Protein AF-A0AA41QEL9-F1 (afdb_monomer_lite)

Secondary structure (DSSP, 8-state):
-EEEEEEEEEEPTT-B-EEEEEE-SSHHHHHHHHHHHHHTT--EEEEES-GGGS--S-HHHHHHHHHH-EEEEEEEEETTTTEEEEEE---GGG-SS--EEEEEEHHHHHHHBS-TTT-EEEEEEPPEEEEEEEE-SSSEEEEEEEEE----TTEEE-EEEEEEEEEEEEPPTTEE---EEEE---B-TT-EEEEEEEEEE-S--EEEEEEEEEEEEEEESSSEEEEEEEEEEEEEEEESTTS--------

InterPro domains:
  IPR039564 Peptidase C39-like [PF13529] (30-96)

Radius of gyration: 23.57 Å; chains: 1; bounding box: 50×49×82 Å

Structure (mmCIF, N/CA/C/O backbone):
data_AF-A0AA41QEL9-F1
#
_entry.id   AF-A0AA41QEL9-F1
#
loop_
_atom_site.group_PDB
_atom_site.id
_atom_site.type_symbol
_atom_site.label_atom_id
_atom_site.label_alt_id
_atom_site.label_comp_id
_atom_site.label_asym_id
_atom_site.label_entity_id
_atom_site.label_seq_id
_atom_site.pdbx_PDB_ins_code
_atom_site.Cartn_x
_atom_site.Cartn_y
_atom_site.Cartn_z
_atom_site.occupancy
_atom_site.B_iso_or_equiv
_atom_site.auth_seq_id
_atom_site.auth_comp_id
_atom_site.auth_asym_id
_atom_site.auth_atom_id
_atom_site.pdbx_PDB_model_num
ATOM 1 N N . MET A 1 1 ? -15.884 -7.948 27.316 1.00 75.69 1 MET A N 1
ATOM 2 C CA . MET A 1 1 ? -14.427 -7.815 27.037 1.00 75.69 1 MET A CA 1
ATOM 3 C C . MET A 1 1 ? -14.129 -8.535 25.735 1.00 75.69 1 MET A C 1
ATOM 5 O O . MET A 1 1 ? -14.454 -9.716 25.620 1.00 75.69 1 MET A O 1
ATOM 9 N N . LEU A 1 2 ? -13.573 -7.811 24.760 1.00 81.94 2 LEU A N 1
ATOM 10 C CA . LEU A 1 2 ? -13.285 -8.331 23.423 1.00 81.94 2 LEU A CA 1
ATOM 11 C C . LEU A 1 2 ? -11.883 -8.936 23.357 1.00 81.94 2 LEU A C 1
ATOM 13 O O . LEU A 1 2 ? -10.908 -8.284 23.718 1.00 81.94 2 LEU A O 1
ATOM 17 N N . ASN A 1 3 ? -11.786 -10.157 22.839 1.00 83.94 3 ASN A N 1
ATOM 18 C CA . ASN A 1 3 ? -10.515 -10.779 22.491 1.00 83.94 3 ASN A CA 1
ATOM 19 C C . ASN A 1 3 ? -10.224 -10.571 21.004 1.00 83.94 3 ASN A C 1
ATOM 21 O O . ASN A 1 3 ? -11.048 -10.937 20.161 1.00 83.94 3 ASN A O 1
ATOM 25 N N . VAL A 1 4 ? -9.039 -10.040 20.697 1.00 83.69 4 VAL A N 1
ATOM 26 C CA . VAL A 1 4 ? -8.495 -9.957 19.335 1.00 83.69 4 VAL A CA 1
ATOM 27 C C . VAL A 1 4 ? -7.827 -11.283 18.984 1.00 83.69 4 VAL A C 1
ATOM 29 O O . VAL A 1 4 ? -7.040 -11.809 19.771 1.00 83.69 4 VAL A O 1
ATOM 32 N N . ARG A 1 5 ? -8.157 -11.836 17.815 1.00 80.94 5 ARG A N 1
ATOM 33 C CA . ARG A 1 5 ? -7.586 -13.100 17.323 1.00 80.94 5 ARG A CA 1
ATOM 34 C C . ARG A 1 5 ? -6.538 -12.890 16.246 1.00 80.94 5 ARG A C 1
ATOM 36 O O . ARG A 1 5 ? -5.507 -13.547 16.279 1.00 80.94 5 ARG A O 1
ATOM 43 N N . ASP A 1 6 ? -6.842 -12.010 15.304 1.00 85.62 6 ASP A N 1
ATOM 44 C CA . ASP A 1 6 ? -6.012 -11.755 14.139 1.00 85.62 6 ASP A CA 1
ATOM 45 C C . ASP A 1 6 ? -6.245 -10.325 13.646 1.00 85.62 6 ASP A C 1
ATOM 47 O O . ASP A 1 6 ? -7.334 -9.765 13.835 1.00 85.62 6 ASP A O 1
ATOM 51 N N . ILE A 1 7 ? -5.214 -9.748 13.035 1.00 86.88 7 ILE A N 1
ATOM 52 C CA . ILE A 1 7 ? -5.241 -8.436 12.401 1.00 86.88 7 ILE A CA 1
ATOM 53 C C . ILE A 1 7 ? -4.570 -8.572 11.041 1.00 86.88 7 ILE A C 1
ATOM 55 O O . ILE A 1 7 ? -3.379 -8.857 10.949 1.00 86.88 7 ILE A O 1
ATOM 59 N N . SER A 1 8 ? -5.327 -8.285 9.987 1.00 88.25 8 SER A N 1
ATOM 60 C CA . SER A 1 8 ? -4.789 -8.153 8.633 1.00 88.25 8 SER A CA 1
ATOM 61 C C . SER A 1 8 ? -4.904 -6.711 8.161 1.00 88.25 8 SER A C 1
ATOM 63 O O . SER A 1 8 ? -5.854 -6.009 8.515 1.00 88.25 8 SER A O 1
ATOM 65 N N . THR A 1 9 ? -3.936 -6.262 7.365 1.00 85.31 9 THR A N 1
ATOM 66 C CA . THR A 1 9 ? -3.902 -4.918 6.780 1.00 85.31 9 THR A CA 1
ATOM 67 C C . THR A 1 9 ? -3.630 -4.990 5.281 1.00 85.31 9 THR A C 1
ATOM 69 O O . THR A 1 9 ? -3.118 -5.987 4.773 1.00 85.31 9 THR A O 1
ATOM 72 N N . GLY A 1 10 ? -4.012 -3.951 4.543 1.00 84.75 10 GLY A N 1
ATOM 73 C CA . GLY A 1 10 ? -3.761 -3.870 3.108 1.00 84.75 10 GLY A CA 1
ATOM 74 C C . GLY A 1 10 ? -4.181 -2.537 2.506 1.00 84.75 10 GLY A C 1
ATOM 75 O O . GLY A 1 10 ? -4.701 -1.665 3.197 1.00 84.75 10 GLY A O 1
ATOM 76 N N . ALA A 1 11 ? -3.976 -2.382 1.200 1.00 84.25 11 ALA A N 1
ATOM 77 C CA . ALA A 1 11 ? -4.399 -1.185 0.481 1.00 84.25 11 ALA A CA 1
ATOM 78 C C . ALA A 1 11 ? -5.926 -1.017 0.478 1.00 84.25 11 ALA A C 1
ATOM 80 O O . ALA A 1 11 ? -6.675 -2.000 0.457 1.00 84.25 11 ALA A O 1
ATOM 81 N N . LEU A 1 12 ? -6.373 0.240 0.494 1.00 86.06 12 LEU A N 1
ATOM 82 C CA . LEU A 1 12 ? -7.779 0.581 0.318 1.00 86.06 12 LEU A CA 1
ATOM 83 C C . LEU A 1 12 ? -8.144 0.546 -1.172 1.00 86.06 12 LEU A C 1
ATOM 85 O O . LEU A 1 12 ? -7.467 1.158 -1.994 1.00 86.06 12 LEU A O 1
ATOM 89 N N . ASP A 1 13 ? -9.230 -0.145 -1.512 1.00 82.25 13 ASP A N 1
ATOM 90 C CA . ASP A 1 13 ? -9.676 -0.266 -2.901 1.00 82.25 13 ASP A CA 1
ATOM 91 C C . ASP A 1 13 ? -10.033 1.117 -3.477 1.00 82.25 13 ASP A C 1
ATOM 93 O O . ASP A 1 13 ? -10.767 1.892 -2.863 1.00 82.25 13 ASP A O 1
ATOM 97 N N . GLY A 1 14 ? -9.510 1.427 -4.666 1.00 76.50 14 GLY A N 1
ATOM 98 C CA . GLY A 1 14 ? -9.743 2.706 -5.344 1.00 76.50 14 GLY A CA 1
ATOM 99 C C . GLY A 1 14 ? -8.962 3.899 -4.779 1.00 76.50 14 GLY A C 1
ATOM 100 O O . GLY A 1 14 ? -9.033 4.975 -5.368 1.00 76.50 14 GLY A O 1
ATOM 101 N N . ALA A 1 15 ? -8.204 3.724 -3.692 1.00 78.56 15 ALA A N 1
ATOM 102 C CA . ALA A 1 15 ? -7.199 4.697 -3.286 1.00 78.56 15 ALA A CA 1
ATOM 103 C C . ALA A 1 15 ? -5.927 4.518 -4.127 1.00 78.56 15 ALA A C 1
ATOM 105 O O . ALA A 1 15 ? -5.549 3.401 -4.490 1.00 78.56 15 ALA A O 1
ATOM 106 N N . GLY A 1 16 ? -5.262 5.630 -4.415 1.00 73.62 16 GLY A N 1
ATOM 107 C CA . GLY A 1 16 ? -3.900 5.643 -4.912 1.00 73.62 16 GLY A CA 1
ATOM 108 C C . GLY A 1 16 ? -2.918 5.046 -3.903 1.00 73.62 16 GLY A C 1
ATOM 109 O O . GLY A 1 16 ? -3.200 4.870 -2.710 1.00 73.62 16 GLY A O 1
ATOM 110 N N . LEU A 1 17 ? -1.735 4.719 -4.410 1.00 76.81 17 LEU A N 1
ATOM 111 C CA . LEU A 1 17 ? -0.622 4.204 -3.625 1.00 76.81 17 LEU A CA 1
ATOM 112 C C . LEU A 1 17 ? 0.492 5.239 -3.642 1.00 76.81 17 LEU A C 1
ATOM 114 O O . LEU A 1 17 ? 0.811 5.808 -4.685 1.00 76.81 17 LEU A O 1
ATOM 118 N N . LEU A 1 18 ? 1.096 5.470 -2.482 1.00 76.56 18 LEU A N 1
ATOM 119 C CA . LEU A 1 18 ? 2.190 6.419 -2.385 1.00 76.56 18 LEU A CA 1
ATOM 120 C C . LEU A 1 18 ? 3.427 5.839 -3.069 1.00 76.56 18 LEU A C 1
ATOM 122 O O . LEU A 1 18 ? 3.823 4.719 -2.731 1.00 76.56 18 LEU A O 1
ATOM 126 N N . PRO A 1 19 ? 4.053 6.577 -4.000 1.00 74.44 19 PRO A N 1
ATOM 127 C CA . PRO A 1 19 ? 5.302 6.141 -4.588 1.00 74.44 19 PRO A CA 1
ATOM 128 C C . PRO A 1 19 ? 6.424 6.313 -3.560 1.00 74.44 19 PRO A C 1
ATOM 130 O O . PRO A 1 19 ? 6.695 7.421 -3.091 1.00 74.44 19 PRO A O 1
ATOM 133 N N . ILE A 1 20 ? 7.097 5.216 -3.223 1.00 78.00 20 ILE A N 1
ATOM 134 C CA . ILE A 1 20 ? 8.374 5.249 -2.511 1.00 78.00 20 ILE A CA 1
ATOM 135 C C . ILE A 1 20 ? 9.484 4.923 -3.509 1.00 78.00 20 ILE A C 1
ATOM 137 O O . ILE A 1 20 ? 9.421 3.903 -4.187 1.00 78.00 20 ILE A O 1
ATOM 141 N N . GLY A 1 21 ? 10.498 5.775 -3.616 1.00 77.88 21 GLY A N 1
ATOM 142 C CA . GLY A 1 21 ? 11.622 5.569 -4.523 1.00 77.88 21 GLY A CA 1
ATOM 143 C C . GLY A 1 21 ? 12.768 4.813 -3.858 1.00 77.88 21 GLY A C 1
ATOM 144 O O . GLY A 1 21 ? 13.236 5.219 -2.804 1.00 77.88 21 GLY A O 1
ATOM 145 N N . SER A 1 22 ? 13.277 3.759 -4.477 1.00 76.06 22 SER A N 1
ATOM 146 C CA . SER A 1 22 ? 14.569 3.153 -4.147 1.00 76.06 22 SER A CA 1
ATOM 147 C C . SER A 1 22 ? 15.551 3.511 -5.250 1.00 76.06 22 SER A C 1
ATOM 149 O O . SER A 1 22 ? 15.252 3.297 -6.423 1.00 76.06 22 SER A O 1
ATOM 151 N N . TYR A 1 23 ? 16.693 4.093 -4.885 1.00 78.12 23 TYR A N 1
ATOM 152 C CA . TYR A 1 23 ? 17.749 4.454 -5.823 1.00 78.12 23 TYR A CA 1
ATOM 153 C C . TYR A 1 23 ? 19.082 3.886 -5.360 1.00 78.12 23 TYR A C 1
ATOM 155 O O . TYR A 1 23 ? 19.544 4.209 -4.265 1.00 78.12 23 TYR A O 1
ATOM 163 N N . ASP A 1 24 ? 19.732 3.107 -6.225 1.00 76.50 24 ASP A N 1
ATOM 164 C CA . ASP A 1 24 ? 21.085 2.641 -5.965 1.00 76.50 24 ASP A CA 1
ATOM 165 C C . ASP A 1 24 ? 21.957 2.566 -7.225 1.00 76.50 24 ASP A C 1
ATOM 167 O O . ASP A 1 24 ? 21.849 1.603 -7.975 1.00 76.50 24 ASP A O 1
ATOM 171 N N . PRO A 1 25 ? 22.883 3.511 -7.467 1.00 75.25 25 PRO A N 1
ATOM 172 C CA . PRO A 1 25 ? 23.657 3.543 -8.711 1.00 75.25 25 PRO A CA 1
ATOM 173 C C . PRO A 1 25 ? 24.606 2.348 -8.898 1.00 75.25 25 PRO A C 1
ATOM 175 O O . PRO A 1 25 ? 25.225 2.224 -9.955 1.00 75.25 25 PRO A O 1
ATOM 178 N N . PHE A 1 26 ? 24.773 1.480 -7.893 1.00 82.81 26 PHE A N 1
ATOM 179 C CA . PHE A 1 26 ? 25.564 0.262 -8.016 1.00 82.81 26 PHE A CA 1
ATOM 180 C C . PHE A 1 26 ? 24.661 -0.946 -8.289 1.00 82.81 26 PHE A C 1
ATOM 182 O O . PHE A 1 26 ? 24.063 -1.513 -7.376 1.00 82.81 26 PHE A O 1
ATOM 189 N N . GLN A 1 27 ? 24.627 -1.379 -9.552 1.00 81.38 27 GLN A N 1
ATOM 190 C CA . GLN A 1 27 ? 23.692 -2.388 -10.062 1.00 81.38 27 GLN A CA 1
ATOM 191 C C . GLN A 1 27 ? 23.562 -3.669 -9.209 1.00 81.38 27 GLN A C 1
ATOM 193 O O . GLN A 1 27 ? 22.431 -4.080 -8.959 1.00 81.38 27 GLN A O 1
ATOM 198 N N . PRO A 1 28 ? 24.639 -4.310 -8.707 1.00 84.62 28 PRO A N 1
ATOM 199 C CA . PRO A 1 28 ? 24.485 -5.500 -7.866 1.00 84.62 28 PRO A CA 1
ATOM 200 C C . PRO A 1 28 ? 23.737 -5.222 -6.556 1.00 84.62 28 PRO A C 1
ATOM 202 O O . PRO A 1 28 ? 22.934 -6.042 -6.118 1.00 84.62 28 PRO A O 1
ATOM 205 N N . ARG A 1 29 ? 23.967 -4.051 -5.947 1.00 84.62 29 ARG A N 1
ATOM 206 C CA . ARG A 1 29 ? 23.262 -3.635 -4.729 1.00 84.62 29 ARG A CA 1
ATOM 207 C C . ARG A 1 29 ? 21.828 -3.226 -5.043 1.00 84.62 29 ARG A C 1
ATOM 209 O O . ARG A 1 29 ? 20.937 -3.602 -4.299 1.00 84.62 29 ARG A O 1
ATOM 216 N N . PHE A 1 30 ? 21.582 -2.585 -6.185 1.00 85.38 30 PHE A N 1
ATOM 217 C CA . PHE A 1 30 ? 20.219 -2.342 -6.662 1.00 85.38 30 PHE A CA 1
ATOM 218 C C . PHE A 1 30 ? 19.415 -3.639 -6.821 1.00 85.38 30 PHE A C 1
ATOM 220 O O . PHE A 1 30 ? 18.297 -3.733 -6.326 1.00 85.38 30 PHE A O 1
ATOM 227 N N . ILE A 1 31 ? 19.992 -4.658 -7.464 1.00 86.69 31 ILE A N 1
ATOM 228 C CA . ILE A 1 31 ? 19.353 -5.970 -7.644 1.00 86.69 31 ILE A CA 1
ATOM 229 C C . ILE A 1 31 ? 19.079 -6.638 -6.290 1.00 86.69 31 ILE A C 1
ATOM 231 O O . ILE A 1 31 ? 17.998 -7.192 -6.100 1.00 86.69 31 ILE A O 1
ATOM 235 N N . ALA A 1 32 ? 20.010 -6.550 -5.335 1.00 87.00 32 ALA A N 1
ATOM 236 C CA . ALA A 1 32 ? 19.778 -7.024 -3.970 1.00 87.00 32 ALA A CA 1
ATOM 237 C C . ALA A 1 32 ? 18.610 -6.278 -3.300 1.00 87.00 32 ALA A C 1
ATOM 239 O O . ALA A 1 32 ? 17.696 -6.923 -2.793 1.00 87.00 32 ALA A O 1
ATOM 240 N N . ASN A 1 33 ? 18.574 -4.945 -3.397 1.00 84.88 33 ASN A N 1
ATOM 241 C CA . ASN A 1 33 ? 17.479 -4.132 -2.861 1.00 84.88 33 ASN A CA 1
ATOM 242 C C . ASN A 1 33 ? 16.133 -4.513 -3.505 1.00 84.88 33 ASN A C 1
ATOM 244 O O . ASN A 1 33 ? 15.133 -4.637 -2.806 1.00 84.88 33 ASN A O 1
ATOM 248 N N . LEU A 1 34 ? 16.092 -4.757 -4.823 1.00 86.69 34 LEU A N 1
ATOM 249 C CA . LEU A 1 34 ? 14.885 -5.242 -5.502 1.00 86.69 34 LEU A CA 1
ATOM 250 C C . LEU A 1 34 ? 14.386 -6.558 -4.900 1.00 86.69 34 LEU A C 1
ATOM 252 O O . LEU A 1 34 ? 13.195 -6.685 -4.624 1.00 86.69 34 LEU A O 1
ATOM 256 N N . LYS A 1 35 ? 15.284 -7.525 -4.678 1.00 88.69 35 LYS A N 1
ATOM 257 C CA . LYS A 1 35 ? 14.932 -8.803 -4.044 1.00 88.69 35 LYS A CA 1
ATOM 258 C C . LYS A 1 35 ? 14.397 -8.596 -2.624 1.00 88.69 35 LYS A C 1
ATOM 260 O O . LYS A 1 35 ? 13.386 -9.198 -2.276 1.00 88.69 35 LYS A O 1
ATOM 265 N N . GLU A 1 36 ? 15.007 -7.710 -1.837 1.00 86.75 36 GLU A N 1
ATOM 266 C CA . GLU A 1 36 ? 14.533 -7.368 -0.488 1.00 86.75 36 GLU A CA 1
ATOM 267 C C . GLU A 1 36 ? 13.124 -6.757 -0.501 1.00 86.75 36 GLU A C 1
ATOM 269 O O . GLU A 1 36 ? 12.268 -7.173 0.280 1.00 86.75 36 GLU A O 1
ATOM 274 N N . HIS A 1 37 ? 12.848 -5.829 -1.421 1.00 84.19 37 HIS A N 1
ATOM 275 C CA . HIS A 1 37 ? 11.519 -5.230 -1.577 1.00 84.19 37 HIS A CA 1
ATOM 276 C C . HIS A 1 37 ? 10.456 -6.280 -1.928 1.00 84.19 37 HIS A C 1
ATOM 278 O O . HIS A 1 37 ? 9.385 -6.313 -1.316 1.00 84.19 37 HIS A O 1
ATOM 284 N N . LEU A 1 38 ? 10.771 -7.173 -2.869 1.00 87.31 38 LEU A N 1
ATOM 285 C CA . LEU A 1 38 ? 9.886 -8.267 -3.274 1.00 87.31 38 LEU A CA 1
ATOM 286 C C . LEU A 1 38 ? 9.638 -9.250 -2.121 1.00 87.31 38 LEU A C 1
ATOM 288 O O . LEU A 1 38 ? 8.497 -9.646 -1.888 1.00 87.31 38 LEU A O 1
ATOM 292 N N . ALA A 1 39 ? 10.678 -9.598 -1.358 1.00 86.69 39 ALA A N 1
ATOM 293 C CA . ALA A 1 39 ? 10.568 -10.461 -0.181 1.00 86.69 39 ALA A CA 1
ATOM 294 C C . ALA A 1 39 ? 9.726 -9.826 0.941 1.00 86.69 39 ALA A C 1
ATOM 296 O O . ALA A 1 39 ? 9.027 -10.532 1.667 1.00 86.69 39 ALA A O 1
ATOM 297 N N . ALA A 1 40 ? 9.740 -8.495 1.052 1.00 80.00 40 ALA A N 1
ATOM 298 C CA . ALA A 1 40 ? 8.875 -7.734 1.951 1.00 80.00 40 ALA A CA 1
ATOM 299 C C . ALA A 1 40 ? 7.424 -7.585 1.434 1.00 80.00 40 ALA A C 1
ATOM 301 O O . ALA A 1 40 ? 6.599 -6.952 2.093 1.00 80.00 40 ALA A O 1
ATOM 302 N N . GLY A 1 41 ? 7.094 -8.180 0.282 1.00 79.00 41 GLY A N 1
ATOM 303 C CA . GLY A 1 41 ? 5.748 -8.192 -0.293 1.00 79.00 41 GLY A CA 1
ATOM 304 C C . GLY A 1 41 ? 5.416 -6.977 -1.161 1.00 79.00 41 GLY A C 1
ATOM 305 O O . GLY A 1 41 ? 4.260 -6.813 -1.556 1.00 79.00 41 GLY A O 1
ATOM 306 N N . TYR A 1 42 ? 6.397 -6.127 -1.479 1.00 79.75 42 TYR A N 1
ATOM 307 C CA . TYR A 1 42 ? 6.194 -4.986 -2.368 1.00 79.75 42 TYR A CA 1
ATOM 308 C C . TYR A 1 42 ? 6.388 -5.398 -3.821 1.00 79.75 42 TYR A C 1
ATOM 310 O O . TYR A 1 42 ? 7.423 -5.941 -4.194 1.00 79.75 42 TYR A O 1
ATOM 318 N N . SER A 1 43 ? 5.419 -5.061 -4.669 1.00 84.12 43 SER A N 1
ATOM 319 C CA . SER A 1 43 ? 5.677 -4.994 -6.108 1.00 84.12 43 SER A CA 1
ATOM 320 C C . SER A 1 43 ? 6.538 -3.772 -6.406 1.00 84.12 43 SER A C 1
ATOM 322 O O . SER A 1 43 ? 6.362 -2.718 -5.792 1.00 84.12 43 SER A O 1
ATOM 324 N N . VAL A 1 44 ? 7.451 -3.898 -7.363 1.00 87.06 44 VAL A N 1
ATOM 325 C CA . VAL A 1 44 ? 8.389 -2.832 -7.707 1.00 87.06 44 VAL A CA 1
ATOM 326 C C . VAL A 1 44 ? 8.181 -2.395 -9.145 1.00 87.06 44 VAL A C 1
ATOM 328 O O . VAL A 1 44 ? 8.277 -3.191 -10.066 1.00 87.06 44 VAL A O 1
ATOM 331 N N . VAL A 1 45 ? 7.924 -1.118 -9.363 1.00 87.25 45 VAL A N 1
ATOM 332 C CA . VAL A 1 45 ? 7.779 -0.528 -10.687 1.00 87.25 45 VAL A CA 1
ATOM 333 C C . VAL A 1 45 ? 9.141 -0.061 -11.184 1.00 87.25 45 VAL A C 1
ATOM 335 O O . VAL A 1 45 ? 9.805 0.762 -10.548 1.00 87.25 45 VAL A O 1
ATOM 338 N N . VAL A 1 46 ? 9.543 -0.571 -12.343 1.00 85.69 46 VAL A N 1
ATOM 339 C CA . VAL A 1 46 ? 10.798 -0.217 -13.014 1.00 85.69 46 VAL A CA 1
ATOM 340 C C . VAL A 1 46 ? 10.532 0.187 -14.459 1.00 85.69 46 VAL A C 1
ATOM 342 O O . VAL A 1 46 ? 9.439 -0.014 -14.990 1.00 85.69 46 VAL A O 1
ATOM 345 N N . ARG A 1 47 ? 11.543 0.768 -15.106 1.00 85.19 47 ARG A N 1
ATOM 346 C CA . ARG A 1 47 ? 11.508 1.095 -16.535 1.00 85.19 47 ARG A CA 1
ATOM 347 C C . ARG A 1 47 ? 12.507 0.239 -17.298 1.00 85.19 47 ARG A C 1
ATOM 349 O O . ARG A 1 47 ? 13.669 0.189 -16.899 1.00 85.19 47 ARG A O 1
ATOM 356 N N . LEU A 1 48 ? 12.061 -0.399 -18.379 1.00 84.69 48 LEU A N 1
ATOM 357 C CA . LEU A 1 48 ? 12.871 -1.271 -19.229 1.00 84.69 48 LEU A CA 1
ATOM 358 C C . LEU A 1 48 ? 12.994 -0.735 -20.663 1.00 84.69 48 LEU A C 1
ATOM 360 O O . LEU A 1 48 ? 12.020 -0.270 -21.257 1.00 84.69 48 LEU A O 1
ATOM 364 N N . HIS A 1 49 ? 14.189 -0.863 -21.231 1.00 83.44 49 HIS A N 1
ATOM 365 C CA . HIS A 1 49 ? 14.521 -0.678 -22.637 1.00 83.44 49 HIS A CA 1
ATOM 366 C C . HIS A 1 49 ? 14.499 -2.022 -23.397 1.00 83.44 49 HIS A C 1
ATOM 368 O O . HIS A 1 49 ? 14.494 -3.100 -22.796 1.00 83.44 49 HIS A O 1
ATOM 374 N N . PRO A 1 50 ? 14.537 -1.962 -24.737 1.00 72.31 50 PRO A N 1
ATOM 375 C CA . PRO A 1 50 ? 14.114 -0.806 -25.516 1.00 72.31 50 PRO A CA 1
ATOM 376 C C . PRO A 1 50 ? 12.584 -0.690 -25.499 1.00 72.31 50 PRO A C 1
ATOM 378 O O . PRO A 1 50 ? 11.867 -1.693 -25.488 1.00 72.31 50 PRO A O 1
ATOM 381 N N . GLY A 1 51 ? 12.082 0.542 -25.524 1.00 71.38 51 GLY A N 1
ATOM 382 C CA . GLY A 1 51 ? 10.647 0.798 -25.651 1.00 71.38 51 GLY A CA 1
ATOM 383 C C . GLY A 1 51 ? 10.130 0.494 -27.061 1.00 71.38 51 GLY A C 1
ATOM 384 O O . GLY A 1 51 ? 8.941 0.241 -27.231 1.00 71.38 51 GLY A O 1
ATOM 385 N N . VAL A 1 52 ? 11.016 0.433 -28.070 1.00 68.56 52 VAL A N 1
ATOM 386 C CA . VAL A 1 52 ? 10.633 0.052 -29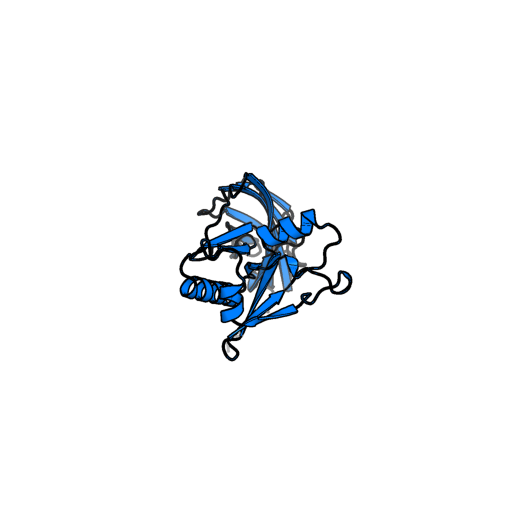.445 1.00 68.56 52 VAL A CA 1
ATOM 387 C C . VAL A 1 52 ? 10.134 -1.390 -29.595 1.00 68.56 52 VAL A C 1
ATOM 389 O O . VAL A 1 52 ? 9.583 -1.727 -30.639 1.00 68.56 52 VAL A O 1
ATOM 392 N N . ALA A 1 53 ? 10.312 -2.251 -28.588 1.00 73.56 53 ALA A N 1
ATOM 393 C CA . ALA A 1 53 ? 9.807 -3.625 -28.631 1.00 73.56 53 ALA A CA 1
ATOM 394 C C . ALA A 1 53 ? 8.265 -3.711 -28.580 1.00 73.56 53 ALA A C 1
ATOM 396 O O . ALA A 1 53 ? 7.704 -4.765 -28.881 1.00 73.56 53 ALA A O 1
ATOM 397 N N . TYR A 1 54 ? 7.582 -2.619 -28.217 1.00 74.00 54 TYR A N 1
ATOM 398 C CA . TYR A 1 54 ? 6.123 -2.549 -28.157 1.00 74.00 54 TYR A CA 1
ATOM 399 C C . TYR A 1 54 ? 5.577 -1.914 -29.444 1.00 74.00 54 TYR A C 1
ATOM 401 O O . TYR A 1 54 ? 5.948 -0.781 -29.770 1.00 74.00 54 TYR A O 1
ATOM 409 N N . PRO A 1 55 ? 4.709 -2.605 -30.205 1.00 75.38 55 PRO A N 1
ATOM 410 C CA . PRO A 1 55 ? 4.157 -2.057 -31.435 1.00 75.38 55 PRO A CA 1
ATOM 411 C C . PRO A 1 55 ? 3.200 -0.917 -31.110 1.00 75.38 55 PRO A C 1
ATOM 413 O O . PRO A 1 55 ? 2.143 -1.101 -30.513 1.00 75.38 55 PRO A O 1
ATOM 416 N N . MET A 1 56 ? 3.567 0.281 -31.538 1.00 78.56 56 MET A N 1
ATOM 417 C CA . MET A 1 56 ? 2.742 1.469 -31.393 1.00 78.56 56 MET A CA 1
ATOM 418 C C . MET A 1 56 ? 2.420 2.024 -32.784 1.00 78.56 56 MET A C 1
ATOM 420 O O . MET A 1 56 ? 3.276 1.995 -33.668 1.00 78.56 56 MET A O 1
ATOM 424 N N . PRO A 1 57 ? 1.194 2.527 -33.005 1.00 78.00 57 PRO A N 1
ATOM 425 C CA . PRO A 1 57 ? 0.782 3.036 -34.312 1.00 78.00 57 PRO A CA 1
ATOM 426 C C . PRO A 1 57 ? 1.429 4.384 -34.672 1.00 78.00 57 PRO A C 1
ATOM 428 O O . PRO A 1 57 ? 1.435 4.761 -35.840 1.00 78.00 57 PRO A O 1
ATOM 431 N N . ASP A 1 58 ? 1.948 5.113 -33.683 1.00 84.06 58 ASP A N 1
ATOM 432 C CA . ASP A 1 58 ? 2.536 6.444 -33.836 1.00 84.06 58 ASP A CA 1
ATOM 433 C C . ASP A 1 58 ? 4.058 6.394 -33.638 1.00 84.06 58 ASP A C 1
ATOM 435 O O . ASP A 1 58 ? 4.537 6.111 -32.540 1.00 84.06 58 ASP A O 1
ATOM 439 N N . ASN A 1 59 ? 4.817 6.706 -34.691 1.00 82.75 59 ASN A N 1
ATOM 440 C CA . ASN A 1 59 ? 6.281 6.710 -34.665 1.00 82.75 59 ASN A CA 1
ATOM 441 C C . ASN A 1 59 ? 6.868 7.738 -33.683 1.00 82.75 59 ASN A C 1
ATOM 443 O O . ASN A 1 59 ? 7.904 7.466 -33.075 1.00 82.75 59 ASN A O 1
ATOM 447 N N . ASP A 1 60 ? 6.226 8.891 -33.483 1.00 83.12 60 ASP A N 1
ATOM 448 C CA . ASP A 1 60 ? 6.722 9.892 -32.531 1.00 83.12 60 ASP A CA 1
ATOM 449 C C . ASP A 1 60 ? 6.576 9.377 -31.092 1.00 83.12 60 ASP A C 1
ATOM 451 O O . ASP A 1 60 ? 7.472 9.551 -30.257 1.00 83.12 60 ASP A O 1
ATOM 455 N N . LEU A 1 61 ? 5.482 8.659 -30.816 1.00 79.75 61 LEU A N 1
ATOM 456 C CA . LEU A 1 61 ? 5.276 7.969 -29.546 1.00 79.75 61 LEU A CA 1
ATOM 457 C C . LEU A 1 61 ? 6.274 6.819 -29.357 1.00 79.75 61 LEU A C 1
ATOM 459 O O . LEU A 1 61 ? 6.833 6.697 -28.266 1.00 79.75 61 LEU A O 1
ATOM 463 N N . VAL A 1 62 ? 6.560 6.039 -30.409 1.00 82.69 62 VAL A N 1
ATOM 464 C CA . VAL A 1 62 ? 7.602 4.994 -30.392 1.00 82.69 62 VAL A CA 1
ATOM 465 C C . VAL A 1 62 ? 8.936 5.582 -29.945 1.00 82.69 62 VAL A C 1
ATOM 467 O O . VAL A 1 62 ? 9.553 5.077 -29.010 1.00 82.69 62 VAL A O 1
ATOM 470 N N . HIS A 1 63 ? 9.365 6.685 -30.563 1.00 80.31 63 HIS A N 1
ATOM 471 C CA . HIS A 1 63 ? 10.623 7.342 -30.214 1.00 80.31 63 HIS A CA 1
ATOM 472 C C . HIS A 1 63 ? 10.628 7.898 -28.790 1.00 80.31 63 HIS A C 1
ATOM 474 O O . HIS A 1 63 ? 11.657 7.855 -28.114 1.00 80.31 63 HIS A O 1
ATOM 480 N N . LYS A 1 64 ? 9.495 8.420 -28.314 1.00 78.94 64 LYS A N 1
ATOM 481 C CA . LYS A 1 64 ? 9.381 8.920 -26.943 1.00 78.94 64 LYS A CA 1
ATOM 482 C C . LYS A 1 64 ? 9.496 7.791 -25.918 1.00 78.94 64 LYS A C 1
ATOM 484 O O . LYS A 1 64 ? 10.315 7.891 -25.009 1.00 78.94 64 LYS A O 1
ATOM 489 N N . VAL A 1 65 ? 8.727 6.715 -26.083 1.00 76.38 65 VAL A N 1
ATOM 490 C CA . VAL A 1 65 ? 8.743 5.555 -25.175 1.00 76.38 65 VAL A CA 1
ATOM 491 C C . VAL A 1 65 ? 10.090 4.844 -25.225 1.00 76.38 65 VAL A C 1
ATOM 493 O O . VAL A 1 65 ? 10.600 4.431 -24.189 1.00 76.38 65 VAL A O 1
ATOM 496 N N . ASP A 1 66 ? 10.725 4.760 -26.393 1.00 80.00 66 ASP A N 1
ATOM 497 C CA . ASP A 1 66 ? 12.062 4.185 -26.489 1.00 80.00 66 ASP A CA 1
ATOM 498 C C . ASP A 1 66 ? 13.110 4.983 -25.715 1.00 80.00 66 ASP A C 1
ATOM 500 O O . ASP A 1 66 ? 13.973 4.385 -25.083 1.00 80.00 66 ASP A O 1
ATOM 504 N N . ARG A 1 67 ? 13.002 6.317 -25.687 1.00 75.56 67 ARG A N 1
ATOM 505 C CA . ARG A 1 67 ? 13.891 7.187 -24.900 1.00 75.56 67 ARG A CA 1
ATOM 506 C C . ARG A 1 67 ? 13.580 7.184 -23.406 1.00 75.56 67 ARG A C 1
ATOM 508 O O . ARG A 1 67 ? 14.498 7.328 -22.607 1.00 75.56 67 ARG A O 1
ATOM 515 N N . GLU A 1 68 ? 12.308 7.084 -23.034 1.00 75.25 68 GLU A N 1
ATOM 516 C CA . GLU A 1 68 ? 11.852 7.184 -21.640 1.00 75.25 68 GLU A CA 1
ATOM 517 C C . GLU A 1 68 ? 11.760 5.829 -20.925 1.00 75.25 68 GLU A C 1
ATOM 519 O O . GLU A 1 68 ? 11.668 5.799 -19.694 1.00 75.25 68 GLU A O 1
ATOM 524 N N . GLY A 1 69 ? 11.782 4.727 -21.677 1.00 80.44 69 GLY A N 1
ATOM 525 C CA . GLY A 1 69 ? 11.569 3.380 -21.169 1.00 80.44 69 GLY A CA 1
ATOM 526 C C . GLY A 1 69 ? 10.110 2.973 -21.040 1.00 80.44 69 GLY A C 1
ATOM 527 O O . GLY A 1 69 ? 9.224 3.807 -20.856 1.00 80.44 69 GLY A O 1
ATOM 528 N N . HIS A 1 70 ? 9.874 1.661 -21.058 1.00 84.38 70 HIS A N 1
ATOM 529 C CA . HIS A 1 70 ? 8.564 1.074 -20.781 1.00 84.38 70 HIS A CA 1
ATOM 530 C C . HIS A 1 70 ? 8.416 0.729 -19.303 1.00 84.38 70 HIS A C 1
ATOM 532 O O . HIS A 1 70 ? 9.303 0.112 -18.716 1.00 84.38 70 HIS A O 1
ATOM 538 N N . VAL A 1 71 ? 7.296 1.119 -18.702 1.00 85.50 71 VAL A N 1
ATOM 539 C CA . VAL A 1 71 ? 7.030 0.895 -17.278 1.00 85.50 71 VAL A CA 1
ATOM 540 C C . VAL A 1 71 ? 6.457 -0.506 -17.074 1.00 85.50 71 VAL A C 1
ATOM 542 O O . VAL A 1 71 ? 5.419 -0.837 -17.641 1.00 85.50 71 VAL A O 1
ATOM 545 N N . VAL A 1 72 ? 7.095 -1.298 -16.214 1.00 87.31 72 VAL A N 1
ATOM 546 C CA . VAL A 1 72 ? 6.644 -2.649 -15.841 1.00 87.31 72 VAL A CA 1
ATOM 547 C C . VAL A 1 72 ? 6.652 -2.829 -14.327 1.00 87.31 72 VAL A C 1
ATOM 549 O O . VAL A 1 72 ? 7.378 -2.128 -13.617 1.00 87.31 72 VAL A O 1
ATOM 552 N N . ALA A 1 73 ? 5.880 -3.794 -13.829 1.00 90.50 73 ALA A N 1
ATOM 553 C CA . ALA A 1 73 ? 5.923 -4.215 -12.434 1.00 90.50 73 ALA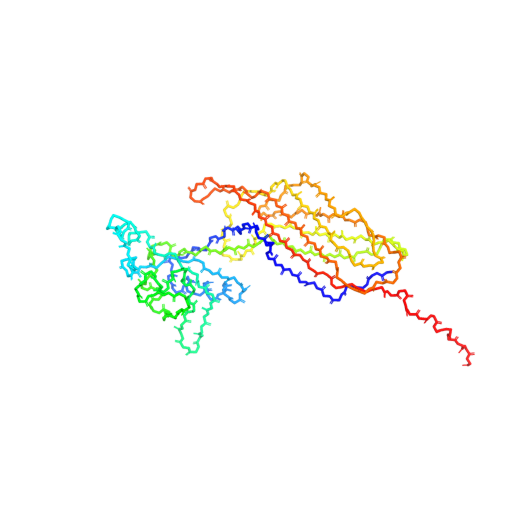 A CA 1
ATOM 554 C C . ALA A 1 73 ? 6.762 -5.490 -12.285 1.00 90.50 73 ALA A C 1
ATOM 556 O O . ALA A 1 73 ? 6.476 -6.505 -12.903 1.00 90.50 73 ALA A O 1
ATOM 557 N N . VAL A 1 74 ? 7.773 -5.470 -11.431 1.00 91.31 74 VAL A N 1
ATOM 558 C CA . VAL A 1 74 ? 8.441 -6.660 -10.910 1.00 91.31 74 VAL A CA 1
ATOM 559 C C . VAL A 1 74 ? 7.627 -7.148 -9.719 1.00 91.31 74 VAL A C 1
ATOM 561 O O . VAL A 1 74 ? 7.389 -6.393 -8.776 1.00 91.31 74 VAL A O 1
ATOM 564 N N . VAL A 1 75 ? 7.162 -8.392 -9.777 1.00 92.44 75 VAL A N 1
ATOM 565 C CA . VAL A 1 75 ? 6.217 -8.956 -8.792 1.00 92.44 75 VAL A CA 1
ATOM 566 C C . VAL A 1 75 ? 6.745 -10.215 -8.109 1.00 92.44 75 VAL A C 1
ATOM 568 O O . VAL A 1 75 ? 6.113 -10.733 -7.195 1.00 92.44 75 VAL A O 1
ATOM 571 N N . GLY A 1 76 ? 7.911 -10.702 -8.527 1.00 93.06 76 GLY A N 1
ATOM 572 C CA . GLY A 1 76 ? 8.590 -11.813 -7.879 1.00 93.06 76 GLY A CA 1
ATOM 573 C C . GLY A 1 76 ? 10.002 -12.000 -8.410 1.00 93.06 76 GLY A C 1
ATOM 574 O O . GLY A 1 76 ? 10.390 -11.404 -9.419 1.00 93.06 76 GLY A O 1
ATOM 575 N N . TYR A 1 77 ? 10.760 -12.845 -7.728 1.00 94.06 77 TYR A N 1
ATOM 576 C CA . TYR A 1 77 ? 12.050 -13.328 -8.190 1.00 94.06 77 TYR A CA 1
ATOM 577 C C . TYR A 1 77 ? 12.191 -14.813 -7.827 1.00 94.06 77 TYR A C 1
ATOM 579 O O . TYR A 1 77 ? 11.596 -15.279 -6.856 1.00 94.06 77 TYR A O 1
ATOM 587 N N . ASP A 1 78 ? 12.968 -15.538 -8.621 1.00 94.12 78 ASP A N 1
ATOM 588 C CA . ASP A 1 78 ? 13.323 -16.941 -8.437 1.00 94.12 78 ASP A CA 1
ATOM 589 C C . ASP A 1 78 ? 14.853 -17.034 -8.334 1.00 94.12 78 ASP A C 1
ATOM 591 O O . ASP A 1 78 ? 15.561 -16.753 -9.305 1.00 94.12 78 ASP A O 1
ATOM 595 N N . ASP A 1 79 ? 15.358 -17.368 -7.141 1.00 91.94 79 ASP A N 1
ATOM 596 C CA . ASP A 1 79 ? 16.799 -17.503 -6.883 1.00 91.94 79 ASP A CA 1
ATOM 597 C C . ASP A 1 79 ? 17.405 -18.751 -7.539 1.00 91.94 79 ASP A C 1
ATOM 599 O O . ASP A 1 79 ? 18.580 -18.718 -7.903 1.00 91.94 79 ASP A O 1
ATOM 603 N N . ASP A 1 80 ? 16.632 -19.827 -7.720 1.00 94.38 80 ASP A N 1
ATOM 604 C CA . ASP A 1 80 ? 17.140 -21.079 -8.294 1.00 94.38 80 ASP A CA 1
ATOM 605 C C . ASP A 1 80 ? 17.445 -20.907 -9.788 1.00 94.38 80 ASP A C 1
ATOM 607 O O . ASP A 1 80 ? 18.406 -21.477 -10.311 1.00 94.38 80 ASP A O 1
ATOM 611 N N . HIS A 1 81 ? 16.640 -20.088 -10.469 1.00 93.00 81 HIS A N 1
ATOM 612 C CA . HIS A 1 81 ? 16.768 -19.818 -11.902 1.00 93.00 81 HIS A CA 1
ATOM 613 C C . HIS A 1 81 ? 17.377 -18.446 -12.227 1.00 93.00 81 HIS A C 1
ATOM 615 O O . HIS A 1 81 ? 17.569 -18.142 -13.403 1.00 93.00 81 HIS A O 1
ATOM 621 N N . ASP A 1 82 ? 17.672 -17.622 -11.218 1.00 93.69 82 ASP A N 1
ATOM 622 C CA . ASP A 1 82 ? 18.152 -16.237 -11.347 1.00 93.69 82 ASP A CA 1
ATOM 623 C C . ASP A 1 82 ? 17.279 -15.379 -12.287 1.00 93.69 82 ASP A C 1
ATOM 625 O O . ASP A 1 82 ? 17.755 -14.697 -13.202 1.00 93.69 82 ASP A O 1
ATOM 629 N N . THR A 1 83 ? 15.960 -15.438 -12.074 1.00 95.00 83 THR A N 1
ATOM 630 C CA . THR A 1 83 ? 14.973 -14.717 -12.893 1.00 95.00 83 THR A CA 1
ATOM 631 C C . THR A 1 83 ? 14.028 -13.854 -12.065 1.00 95.00 83 THR A C 1
ATOM 633 O O . THR A 1 83 ? 13.705 -14.152 -10.922 1.00 95.00 83 THR A O 1
ATOM 636 N N . PHE A 1 84 ? 13.558 -12.767 -12.665 1.00 93.56 84 PHE A N 1
ATOM 637 C CA . PHE A 1 84 ? 12.509 -11.895 -12.161 1.00 93.56 84 PHE A CA 1
ATOM 638 C C . PHE A 1 84 ? 11.203 -12.172 -12.895 1.00 93.56 84 PHE A C 1
ATOM 640 O O . PHE A 1 84 ? 11.198 -12.293 -14.121 1.00 93.56 84 PHE A O 1
ATOM 647 N N . LEU A 1 85 ? 10.096 -12.210 -12.155 1.00 94.94 85 LEU A N 1
ATOM 648 C CA . LEU A 1 85 ? 8.747 -12.245 -12.708 1.00 94.94 85 LEU A CA 1
ATOM 649 C C . LEU A 1 85 ? 8.253 -10.812 -12.928 1.00 94.94 85 LEU A C 1
ATOM 651 O O . LEU A 1 85 ? 8.195 -10.008 -11.993 1.00 94.94 85 LEU A O 1
ATOM 655 N N . ILE A 1 86 ? 7.882 -10.513 -14.167 1.00 92.69 86 ILE A N 1
ATOM 656 C CA . ILE A 1 86 ? 7.486 -9.193 -14.646 1.00 92.69 86 ILE A CA 1
ATOM 657 C C . ILE A 1 86 ? 6.020 -9.226 -15.060 1.00 92.69 86 ILE A C 1
ATOM 659 O O . ILE A 1 86 ? 5.632 -10.018 -15.913 1.00 92.69 86 ILE A O 1
ATOM 663 N N . GLY A 1 87 ? 5.219 -8.347 -14.468 1.00 91.38 87 GLY A N 1
ATOM 664 C CA . GLY A 1 87 ? 3.896 -7.964 -14.934 1.00 91.38 87 GLY A CA 1
ATOM 665 C C . GLY A 1 87 ? 3.989 -6.756 -15.857 1.00 91.38 87 GLY A C 1
ATOM 666 O O . GLY A 1 87 ? 4.214 -5.627 -15.414 1.00 91.38 87 GLY A O 1
ATOM 667 N N . ASP A 1 88 ? 3.797 -7.005 -17.142 1.00 88.88 88 ASP A N 1
ATOM 668 C CA . ASP A 1 88 ? 3.699 -5.988 -18.172 1.00 88.88 88 ASP A CA 1
ATOM 669 C C . ASP A 1 88 ? 2.224 -5.590 -18.377 1.00 88.88 88 ASP A C 1
ATOM 671 O O . ASP A 1 88 ? 1.395 -6.459 -18.670 1.00 88.88 88 ASP A O 1
ATOM 675 N N . PRO A 1 89 ? 1.858 -4.300 -18.228 1.00 86.25 89 PRO A N 1
ATOM 676 C CA . PRO A 1 89 ? 0.489 -3.846 -18.478 1.00 86.25 89 PRO A CA 1
ATOM 677 C C . PRO A 1 89 ? 0.080 -3.934 -19.958 1.00 86.25 89 PRO A C 1
ATOM 679 O O . PRO A 1 89 ? -1.095 -3.739 -20.280 1.00 86.25 89 PRO A O 1
ATOM 682 N N . TRP A 1 90 ? 1.027 -4.195 -20.863 1.00 83.69 90 TRP A N 1
ATOM 683 C CA . TRP A 1 90 ? 0.767 -4.368 -22.282 1.00 83.69 90 TRP A CA 1
ATOM 684 C C . TRP A 1 90 ? -0.132 -5.580 -22.549 1.00 83.69 90 TRP A C 1
ATOM 686 O O . TRP A 1 90 ? 0.054 -6.664 -21.988 1.00 83.69 90 TRP A O 1
ATOM 696 N N . ARG A 1 91 ? -1.124 -5.398 -23.425 1.00 82.62 91 ARG A N 1
ATOM 697 C CA . ARG A 1 91 ? -2.113 -6.427 -23.769 1.00 82.62 91 ARG A CA 1
ATOM 698 C C . ARG A 1 91 ? -1.715 -7.140 -25.059 1.00 82.62 91 ARG A C 1
ATOM 700 O O . ARG A 1 91 ? -1.298 -6.494 -26.015 1.00 82.62 91 ARG A O 1
ATOM 707 N N . ALA A 1 92 ? -1.899 -8.459 -25.110 1.00 82.69 92 ALA A N 1
ATOM 708 C CA . ALA A 1 92 ? -1.499 -9.285 -26.253 1.00 82.69 92 ALA A CA 1
ATOM 709 C C . ALA A 1 92 ? -2.128 -8.818 -27.580 1.00 82.69 92 ALA A C 1
ATOM 711 O O . ALA A 1 92 ? -1.483 -8.823 -28.625 1.00 82.69 92 ALA A O 1
ATOM 712 N N . GLU A 1 93 ? -3.382 -8.367 -27.542 1.00 84.25 93 GLU A N 1
ATOM 713 C CA . GLU A 1 93 ? -4.120 -7.847 -28.698 1.00 84.25 93 GLU A CA 1
ATOM 714 C C . GLU A 1 93 ? -3.558 -6.544 -29.276 1.00 84.25 93 GLU A C 1
ATOM 716 O O . GLU A 1 93 ? -3.913 -6.179 -30.396 1.00 84.25 93 GLU A O 1
ATOM 721 N N . TRP A 1 94 ? -2.694 -5.838 -28.543 1.00 79.88 94 TRP A N 1
ATOM 722 C CA . TRP A 1 94 ? -1.979 -4.674 -29.068 1.00 79.88 94 TRP A CA 1
ATOM 723 C C . TRP A 1 94 ? -0.782 -5.088 -29.938 1.00 79.88 94 TRP A C 1
ATOM 725 O O . TRP A 1 94 ? -0.247 -4.256 -30.664 1.00 79.88 94 TRP A O 1
ATOM 735 N N . GLY A 1 95 ? -0.420 -6.378 -29.933 1.00 76.00 95 GLY A N 1
ATOM 736 C CA . GLY A 1 95 ? 0.699 -6.963 -30.669 1.00 76.00 95 GLY A CA 1
ATOM 737 C C . GLY A 1 95 ? 2.017 -6.917 -29.890 1.00 76.00 95 GLY A C 1
ATOM 738 O O . GLY A 1 95 ? 2.097 -6.319 -28.821 1.00 76.00 95 GLY A O 1
ATOM 739 N N . GLY A 1 96 ? 3.074 -7.499 -30.462 1.00 74.12 96 GLY A N 1
ATOM 740 C CA . GLY A 1 96 ? 4.426 -7.489 -29.892 1.00 74.12 96 GLY A CA 1
ATOM 741 C C . GLY A 1 96 ? 4.744 -8.728 -29.059 1.00 74.12 96 GLY A C 1
ATOM 742 O O . GLY A 1 96 ? 3.876 -9.559 -28.794 1.00 74.12 96 GLY A O 1
ATOM 743 N N . ASP A 1 97 ? 6.005 -8.838 -28.644 1.00 70.75 97 ASP A N 1
ATOM 744 C CA . ASP A 1 97 ? 6.541 -10.061 -28.026 1.00 70.75 97 ASP A CA 1
ATOM 745 C C . ASP A 1 97 ? 6.481 -10.050 -26.488 1.00 70.75 97 ASP A C 1
ATOM 747 O O . ASP A 1 97 ? 6.822 -11.041 -25.845 1.00 70.75 97 ASP A O 1
ATOM 751 N N . ARG A 1 98 ? 6.055 -8.935 -25.880 1.00 76.62 98 ARG A N 1
ATOM 752 C CA . ARG A 1 98 ? 6.000 -8.739 -24.423 1.00 76.62 98 ARG A CA 1
ATOM 753 C C . ARG A 1 98 ? 4.599 -8.310 -24.000 1.00 76.62 98 ARG A C 1
ATOM 755 O O . ARG A 1 98 ? 4.082 -7.317 -24.502 1.00 76.62 98 ARG A O 1
ATOM 762 N N . HIS A 1 99 ? 3.972 -9.086 -23.121 1.00 84.75 99 HIS A N 1
ATOM 763 C CA . HIS A 1 99 ? 2.654 -8.799 -22.555 1.00 84.75 99 HIS A CA 1
ATOM 764 C C . HIS A 1 99 ? 2.403 -9.667 -21.319 1.00 84.75 99 HIS A C 1
ATOM 766 O O . HIS A 1 99 ? 2.926 -10.778 -21.217 1.00 84.75 99 HIS A O 1
ATOM 772 N N . GLY A 1 100 ? 1.547 -9.196 -20.412 1.00 88.12 100 GLY A N 1
ATOM 773 C CA . GLY A 1 100 ? 1.122 -9.975 -19.251 1.00 88.12 100 GLY A CA 1
ATOM 774 C C . GLY A 1 100 ? 2.285 -10.389 -18.347 1.00 88.12 100 GLY A C 1
ATOM 775 O O . GLY A 1 100 ? 3.133 -9.572 -18.008 1.00 88.12 100 GLY A O 1
ATOM 776 N N . LEU A 1 101 ? 2.306 -11.653 -17.916 1.00 91.75 101 LEU A N 1
ATOM 777 C CA . LEU A 1 101 ? 3.371 -12.179 -17.063 1.00 91.75 101 LEU A CA 1
ATOM 778 C C . LEU A 1 101 ? 4.489 -12.791 -17.910 1.00 91.75 101 LEU A C 1
ATOM 780 O O . LEU A 1 101 ? 4.260 -13.751 -18.643 1.00 91.75 101 LEU A O 1
ATOM 784 N N . THR A 1 102 ? 5.702 -12.272 -17.757 1.00 90.38 102 THR A N 1
ATOM 785 C CA . THR A 1 102 ? 6.918 -12.792 -18.395 1.00 90.38 102 THR A CA 1
ATOM 786 C C . THR A 1 102 ? 8.056 -12.875 -17.386 1.00 90.38 102 THR A C 1
ATOM 788 O O . THR A 1 102 ? 7.980 -12.293 -16.305 1.00 90.38 102 THR A O 1
ATOM 791 N N . THR A 1 103 ? 9.130 -13.578 -17.727 1.00 92.44 103 THR A N 1
ATOM 792 C CA . THR A 1 103 ? 10.354 -13.607 -16.924 1.00 92.44 103 THR A CA 1
ATOM 793 C C . THR A 1 103 ? 11.498 -12.870 -17.612 1.00 92.44 103 THR A C 1
ATOM 795 O O . THR A 1 103 ? 11.542 -12.764 -18.838 1.00 92.44 103 THR A O 1
ATOM 798 N N . LEU A 1 104 ? 12.422 -12.342 -16.811 1.00 90.88 104 LEU A N 1
ATOM 799 C CA . LEU A 1 104 ? 13.710 -11.803 -17.254 1.00 90.88 104 LEU A CA 1
ATOM 800 C C . LEU A 1 104 ? 14.814 -12.373 -16.376 1.00 90.88 104 LEU A C 1
ATOM 802 O O . LEU A 1 104 ? 14.634 -12.465 -15.167 1.00 90.88 104 LEU A O 1
ATOM 806 N N . THR A 1 105 ? 15.965 -12.718 -16.947 1.00 91.81 105 THR A N 1
ATOM 807 C CA . THR A 1 105 ? 17.131 -13.083 -16.129 1.00 91.81 105 THR A CA 1
ATOM 808 C C . THR A 1 105 ? 17.633 -11.866 -15.346 1.00 91.81 105 THR A C 1
ATOM 810 O O . THR A 1 105 ? 17.391 -10.723 -15.747 1.00 91.81 105 THR A O 1
ATOM 813 N N . ALA A 1 106 ? 18.353 -12.063 -14.240 1.00 86.38 106 ALA A N 1
ATOM 814 C CA . ALA A 1 106 ? 18.958 -10.939 -13.519 1.00 86.38 106 ALA A CA 1
ATOM 815 C C . ALA A 1 106 ? 19.970 -10.170 -14.388 1.00 86.38 106 ALA A C 1
ATOM 817 O O . ALA A 1 106 ? 20.078 -8.945 -14.280 1.00 86.38 106 ALA A O 1
ATOM 818 N N . GLN A 1 107 ? 20.658 -10.869 -15.296 1.00 86.81 107 GLN A N 1
ATOM 819 C CA . GLN A 1 107 ? 21.524 -10.253 -16.298 1.00 86.81 107 GLN A CA 1
ATOM 820 C C . GLN A 1 107 ? 20.730 -9.366 -17.267 1.00 86.81 107 GLN A C 1
ATOM 822 O O . GLN A 1 107 ? 21.104 -8.212 -17.472 1.00 86.81 107 GLN A O 1
ATOM 827 N N . ASP A 1 108 ? 19.627 -9.864 -17.832 1.00 87.62 108 ASP A N 1
ATOM 828 C CA . ASP A 1 108 ? 18.784 -9.077 -18.739 1.00 87.62 108 ASP A CA 1
ATOM 829 C C . ASP A 1 108 ? 18.143 -7.896 -18.014 1.00 87.62 108 ASP A C 1
ATOM 831 O O . ASP A 1 108 ? 18.123 -6.791 -18.544 1.00 87.62 108 ASP A O 1
ATOM 835 N N . MET A 1 109 ? 17.687 -8.086 -16.776 1.00 86.25 109 MET A N 1
ATOM 836 C CA . MET A 1 109 ? 17.195 -6.997 -15.934 1.00 86.25 109 MET A CA 1
ATOM 837 C C . MET A 1 109 ? 18.256 -5.895 -15.806 1.00 86.25 109 MET A C 1
ATOM 839 O O . MET A 1 109 ? 17.972 -4.727 -16.059 1.00 86.25 109 MET A O 1
ATOM 843 N N . ALA A 1 110 ? 19.501 -6.258 -15.487 1.00 81.19 110 ALA A N 1
ATOM 844 C CA . ALA A 1 110 ? 20.598 -5.302 -15.373 1.00 81.19 110 ALA A CA 1
ATOM 845 C C . ALA A 1 110 ? 20.931 -4.575 -16.687 1.00 81.19 110 ALA A C 1
ATOM 847 O O . ALA A 1 110 ? 21.325 -3.411 -16.652 1.00 81.19 110 ALA A O 1
ATOM 848 N N . LEU A 1 111 ? 20.773 -5.241 -17.833 1.00 81.12 111 LEU A N 1
ATOM 849 C CA . LEU A 1 111 ? 21.033 -4.657 -19.151 1.00 81.12 111 LEU A CA 1
ATOM 850 C C . LEU A 1 111 ? 19.889 -3.767 -19.647 1.00 81.12 111 LEU A C 1
ATOM 852 O O . LEU A 1 111 ? 20.139 -2.771 -20.323 1.00 81.12 111 LEU A O 1
ATOM 856 N N . LEU A 1 112 ? 18.646 -4.144 -19.349 1.00 83.06 112 LEU A N 1
ATOM 857 C CA . LEU A 1 112 ? 17.454 -3.506 -19.898 1.00 83.06 112 LEU A CA 1
ATOM 858 C C . LEU A 1 112 ? 16.923 -2.377 -19.015 1.00 83.06 112 LEU A C 1
ATOM 860 O O . LEU A 1 112 ? 16.174 -1.551 -19.518 1.00 83.06 112 LEU A O 1
ATOM 864 N N . LEU A 1 113 ? 17.279 -2.282 -17.734 1.00 82.75 113 LEU A N 1
ATOM 865 C CA . LEU A 1 113 ? 16.844 -1.164 -16.892 1.00 82.75 113 LEU A CA 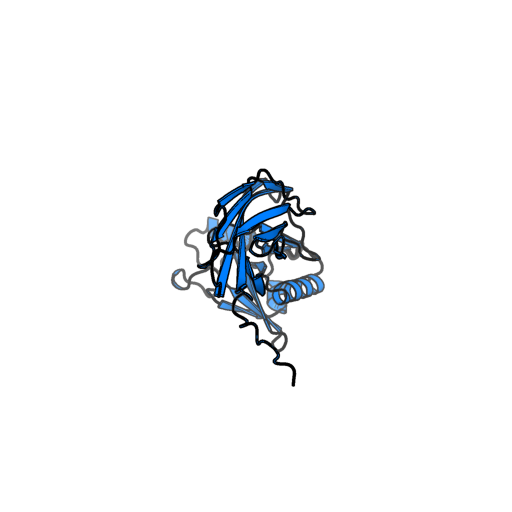1
ATOM 866 C C . LEU A 1 113 ? 17.258 0.191 -17.496 1.00 82.75 113 LEU A C 1
ATOM 868 O O . LEU A 1 113 ? 18.441 0.462 -17.694 1.00 82.75 113 LEU A O 1
ATOM 872 N N . CYS A 1 114 ? 16.277 1.069 -17.743 1.00 67.69 114 CYS A N 1
ATOM 873 C CA . CYS A 1 114 ? 16.451 2.327 -18.488 1.00 67.69 114 CYS A CA 1
ATOM 874 C C . CYS A 1 114 ? 17.428 3.330 -17.886 1.00 67.69 114 CYS A C 1
ATOM 876 O O . CYS A 1 114 ? 17.788 4.313 -18.523 1.00 67.69 114 CYS A O 1
ATOM 878 N N . ASN A 1 115 ? 17.878 3.088 -16.664 1.00 54.69 115 ASN A N 1
ATOM 879 C CA . ASN A 1 115 ? 18.699 4.013 -15.919 1.00 54.69 115 ASN A CA 1
ATOM 880 C C . ASN A 1 115 ? 19.952 3.307 -15.410 1.00 54.69 115 ASN A C 1
ATOM 882 O O . ASN A 1 115 ? 20.151 3.185 -14.203 1.00 54.69 115 ASN A O 1
ATOM 886 N N . SER A 1 116 ? 20.853 2.937 -16.317 1.00 41.78 116 SER A N 1
ATOM 887 C CA . SER A 1 116 ? 22.229 2.536 -15.981 1.00 41.78 116 SER A CA 1
ATOM 888 C C . SER A 1 116 ? 23.036 3.637 -15.252 1.00 41.78 116 SER A C 1
ATOM 890 O O . SER A 1 116 ? 24.180 3.413 -14.870 1.00 41.78 116 SER A O 1
ATOM 892 N N . THR A 1 117 ? 22.440 4.808 -14.981 1.00 41.97 117 THR A N 1
ATOM 893 C CA . THR A 1 117 ? 22.961 5.854 -14.080 1.00 41.97 117 THR A CA 1
ATOM 894 C C . THR A 1 117 ? 22.088 6.144 -12.858 1.00 41.97 117 THR A C 1
ATOM 896 O O . THR A 1 117 ? 22.594 6.737 -11.911 1.00 41.97 117 THR A O 1
ATOM 899 N N . ALA A 1 118 ? 20.808 5.752 -12.853 1.00 49.69 118 ALA A N 1
ATOM 900 C CA . ALA A 1 118 ? 19.864 6.138 -11.805 1.00 49.69 118 ALA A CA 1
ATOM 901 C C . ALA A 1 118 ? 19.094 4.977 -11.163 1.00 49.69 118 ALA A C 1
ATOM 903 O O . ALA A 1 118 ? 18.281 5.293 -10.317 1.00 49.69 118 ALA A O 1
ATOM 904 N N . CYS A 1 119 ? 19.303 3.703 -11.548 1.00 64.50 119 CYS A N 1
ATOM 905 C CA . CYS A 1 119 ? 18.873 2.473 -10.846 1.00 64.50 119 CYS A CA 1
ATOM 906 C C . CYS A 1 119 ? 17.715 2.702 -9.863 1.00 64.50 119 CYS A C 1
ATOM 908 O O . CYS A 1 119 ? 17.898 2.640 -8.646 1.00 64.50 119 CYS A O 1
ATOM 910 N N . TYR A 1 120 ? 16.575 3.115 -10.420 1.00 72.62 120 TYR A N 1
ATOM 911 C CA . TYR A 1 120 ? 15.457 3.659 -9.666 1.00 72.62 120 TYR A CA 1
ATOM 912 C C . TYR A 1 120 ? 14.285 2.707 -9.787 1.00 72.62 120 TYR A C 1
ATOM 914 O O . TYR A 1 120 ? 13.899 2.307 -10.888 1.00 72.62 120 TYR A O 1
ATOM 922 N N . ALA A 1 121 ? 13.713 2.387 -8.643 1.00 78.69 121 ALA A N 1
ATOM 923 C CA . ALA A 1 121 ? 12.531 1.575 -8.493 1.00 78.69 121 ALA A CA 1
ATOM 924 C C . ALA A 1 121 ? 11.493 2.386 -7.725 1.00 78.69 121 ALA A C 1
ATOM 926 O O . ALA A 1 121 ? 11.803 2.936 -6.672 1.00 78.69 121 ALA A O 1
ATOM 927 N N . ALA A 1 122 ? 10.263 2.444 -8.224 1.00 79.69 122 ALA A N 1
ATOM 928 C CA . ALA A 1 122 ? 9.146 2.971 -7.453 1.00 79.69 122 ALA A CA 1
ATOM 929 C C . ALA A 1 122 ? 8.381 1.809 -6.820 1.00 79.69 122 ALA A C 1
ATOM 931 O O . ALA A 1 122 ? 8.012 0.859 -7.497 1.00 79.69 122 ALA A O 1
ATOM 932 N N . MET A 1 123 ? 8.102 1.886 -5.531 1.00 80.12 123 MET A N 1
ATOM 933 C CA . MET A 1 123 ? 7.249 0.943 -4.823 1.00 80.12 123 MET A CA 1
ATOM 934 C C . MET A 1 123 ? 5.947 1.652 -4.481 1.00 80.12 123 MET A C 1
ATOM 936 O O . MET A 1 123 ? 5.965 2.586 -3.676 1.00 80.12 123 MET A O 1
ATOM 940 N N . PRO A 1 124 ? 4.822 1.255 -5.085 1.00 76.12 124 PRO A N 1
ATOM 941 C CA . PRO A 1 124 ? 3.529 1.759 -4.677 1.00 76.12 124 PRO A CA 1
ATOM 942 C C . PRO A 1 124 ? 3.142 1.086 -3.353 1.00 76.12 124 PRO A C 1
ATOM 944 O O . PRO A 1 124 ? 2.929 -0.125 -3.299 1.00 76.12 124 PRO A O 1
ATOM 947 N N . ALA A 1 125 ? 3.060 1.863 -2.274 1.00 81.00 125 ALA A N 1
ATOM 948 C CA . ALA A 1 125 ? 2.757 1.348 -0.942 1.00 81.00 125 ALA A CA 1
ATOM 949 C C . ALA A 1 125 ? 1.532 2.045 -0.322 1.00 81.00 125 ALA A C 1
ATOM 951 O O . ALA A 1 125 ? 1.399 3.270 -0.433 1.00 81.00 125 ALA A O 1
ATOM 952 N N . PRO A 1 126 ? 0.631 1.301 0.348 1.00 85.94 126 PRO A N 1
ATOM 953 C CA . PRO A 1 126 ? -0.458 1.906 1.102 1.00 85.94 126 PRO A CA 1
ATOM 954 C C . PRO A 1 126 ? 0.068 2.556 2.385 1.00 85.94 126 PRO A C 1
ATOM 956 O O . PRO A 1 126 ? 1.188 2.283 2.826 1.00 85.94 126 PRO A O 1
ATOM 959 N N . MET A 1 127 ? -0.764 3.382 3.023 1.00 89.81 127 MET A N 1
ATOM 960 C CA . MET A 1 127 ? -0.467 3.893 4.365 1.00 89.81 127 MET A CA 1
ATOM 961 C C . MET A 1 127 ? -0.207 2.736 5.337 1.00 89.81 127 MET A C 1
ATOM 963 O O . MET A 1 127 ? -0.881 1.698 5.283 1.00 89.81 127 MET A O 1
ATOM 967 N N . THR A 1 128 ? 0.741 2.926 6.255 1.00 90.12 128 THR A N 1
ATOM 968 C CA . THR A 1 128 ? 0.910 1.977 7.354 1.00 90.12 128 THR A CA 1
ATOM 969 C C . THR A 1 128 ? -0.288 2.086 8.281 1.00 90.12 128 THR A C 1
ATOM 971 O O . THR A 1 128 ? -0.841 3.167 8.496 1.00 90.12 128 THR A O 1
ATOM 974 N N . MET A 1 129 ? -0.716 0.947 8.812 1.00 92.12 129 MET A N 1
ATOM 975 C CA . MET A 1 129 ? -1.784 0.903 9.790 1.00 92.12 129 MET A CA 1
ATOM 976 C C . MET A 1 129 ? -1.512 -0.201 10.799 1.00 92.12 129 MET A C 1
ATOM 978 O O . MET A 1 129 ? -1.142 -1.316 10.438 1.00 92.12 129 MET A O 1
ATOM 982 N N . SER A 1 130 ? -1.747 0.116 12.062 1.00 92.75 130 SER A N 1
ATOM 983 C CA . SER A 1 130 ? -1.882 -0.859 13.135 1.00 92.75 130 SER A CA 1
ATOM 984 C C . SER A 1 130 ? -3.121 -0.527 13.950 1.00 92.75 130 SER A C 1
ATOM 986 O O . SER A 1 130 ? -3.596 0.610 13.952 1.00 92.75 130 SER A O 1
ATOM 988 N N . ALA A 1 131 ? -3.671 -1.527 14.623 1.00 92.88 131 ALA A N 1
ATOM 989 C CA . ALA A 1 131 ? -4.844 -1.345 15.452 1.00 92.88 131 ALA A CA 1
ATOM 990 C C . ALA A 1 131 ? -4.733 -2.183 16.720 1.00 92.88 131 ALA A C 1
ATOM 992 O O . ALA A 1 131 ? -4.155 -3.269 16.717 1.00 92.88 131 ALA A O 1
ATOM 993 N N . ARG A 1 132 ? -5.302 -1.673 17.808 1.00 92.25 132 ARG A N 1
ATOM 994 C CA . ARG A 1 132 ? -5.392 -2.364 19.094 1.00 92.25 132 ARG A CA 1
ATOM 995 C C . ARG A 1 132 ? -6.720 -2.053 19.763 1.00 92.25 132 ARG A C 1
ATOM 997 O O . ARG A 1 132 ? -7.294 -0.985 19.553 1.00 92.25 132 ARG A O 1
ATOM 1004 N N . ILE A 1 133 ? -7.202 -2.995 20.566 1.00 92.19 133 ILE A N 1
ATOM 10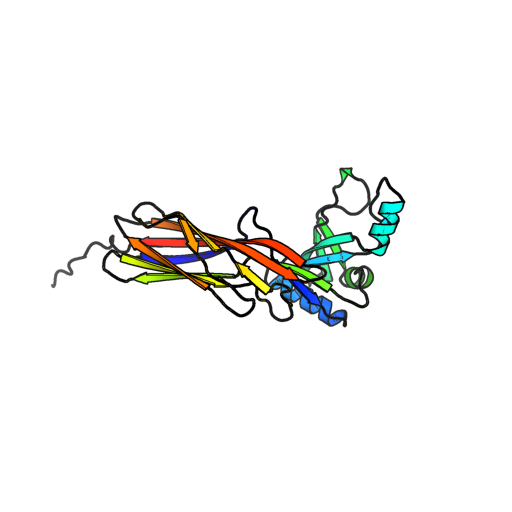05 C CA . ILE A 1 133 ? -8.430 -2.841 21.344 1.00 92.19 133 ILE A CA 1
ATOM 1006 C C . ILE A 1 133 ? -8.072 -2.937 22.821 1.00 92.19 133 ILE A C 1
ATOM 1008 O O . ILE A 1 133 ? -7.462 -3.912 23.255 1.00 92.19 133 ILE A O 1
ATOM 1012 N N . GLU A 1 134 ? -8.473 -1.928 23.584 1.00 92.31 134 GLU A N 1
ATOM 1013 C CA . GLU A 1 134 ? -8.222 -1.815 25.017 1.00 92.31 134 GLU A CA 1
ATOM 1014 C C . GLU A 1 134 ? -9.556 -1.846 25.773 1.00 92.31 134 GLU A C 1
ATOM 1016 O O . GLU A 1 134 ? -10.514 -1.163 25.407 1.00 92.31 134 GLU A O 1
ATOM 1021 N N . ALA A 1 135 ? -9.659 -2.653 26.828 1.00 89.75 135 ALA A N 1
ATOM 1022 C CA . ALA A 1 135 ? -10.857 -2.677 27.663 1.00 89.75 135 ALA A CA 1
ATOM 1023 C C . ALA A 1 135 ? -10.862 -1.459 28.600 1.00 89.75 135 ALA A C 1
ATOM 1025 O O . ALA A 1 135 ? -9.963 -1.309 29.424 1.00 89.75 135 ALA A O 1
ATOM 1026 N N . VAL A 1 136 ? -11.892 -0.615 28.501 1.00 91.56 136 VAL A N 1
ATOM 1027 C CA . VAL A 1 136 ? -12.062 0.583 29.351 1.00 91.56 136 VAL A CA 1
ATOM 1028 C C . VAL A 1 136 ? -13.092 0.336 30.454 1.00 91.56 136 VAL A C 1
ATOM 1030 O O . VAL A 1 136 ? -13.018 0.911 31.536 1.00 91.56 136 VAL A O 1
ATOM 1033 N N . GLY A 1 137 ? -14.051 -0.553 30.201 1.00 86.94 137 GLY A N 1
ATOM 1034 C CA . GLY A 1 137 ? -15.081 -0.946 31.152 1.00 86.94 137 GLY A CA 1
ATOM 1035 C C . GLY A 1 137 ? -15.625 -2.347 30.867 1.00 86.94 137 GLY A C 1
ATOM 1036 O O . GLY A 1 137 ? -15.131 -3.039 29.976 1.00 86.94 137 GLY A O 1
ATOM 1037 N N . PRO A 1 138 ? -16.667 -2.781 31.598 1.00 84.56 138 PRO A N 1
ATOM 1038 C CA . PRO A 1 138 ? -17.222 -4.132 31.470 1.00 84.56 138 PRO A CA 1
ATOM 1039 C C . PRO A 1 138 ? -17.729 -4.453 30.055 1.00 84.56 138 PRO A C 1
ATOM 1041 O O . PRO A 1 138 ? -17.516 -5.554 29.544 1.00 84.56 138 PRO A O 1
ATOM 1044 N N . THR A 1 139 ? -18.362 -3.464 29.422 1.00 88.12 139 THR A N 1
ATOM 1045 C CA . THR A 1 139 ? -18.965 -3.533 28.082 1.00 88.12 139 THR A CA 1
ATOM 1046 C C . THR A 1 139 ? -18.455 -2.420 27.165 1.00 88.12 139 THR A C 1
ATOM 1048 O O . THR A 1 139 ? -19.023 -2.179 26.105 1.00 88.12 139 THR A O 1
ATOM 1051 N N . THR A 1 140 ? -17.397 -1.713 27.564 1.00 92.38 140 THR A N 1
ATOM 1052 C CA . THR A 1 140 ? -16.848 -0.579 26.815 1.00 92.38 140 THR A CA 1
ATOM 1053 C C . THR A 1 140 ? -15.395 -0.859 26.485 1.00 92.38 140 THR A C 1
ATOM 1055 O O . THR A 1 140 ? -14.582 -1.122 27.372 1.00 92.38 140 THR A O 1
ATOM 1058 N N . ASN A 1 141 ? -15.067 -0.784 25.203 1.00 92.50 141 ASN A N 1
ATOM 1059 C CA . ASN A 1 141 ? -13.724 -0.986 24.684 1.00 92.50 141 ASN A CA 1
ATOM 1060 C C . ASN A 1 141 ? -13.308 0.262 23.899 1.00 92.50 141 ASN A C 1
ATOM 1062 O O . ASN A 1 141 ? -14.150 0.989 23.374 1.00 92.50 141 ASN A O 1
ATOM 1066 N N . GLN A 1 142 ? -12.014 0.508 23.808 1.00 94.44 142 GLN A N 1
ATOM 1067 C CA . GLN A 1 142 ? -11.433 1.570 23.010 1.00 94.44 142 GLN A CA 1
ATOM 1068 C C . GLN A 1 142 ? -10.645 0.937 21.871 1.00 94.44 142 GLN A C 1
ATOM 1070 O O . GLN A 1 142 ? -9.715 0.173 22.108 1.00 94.44 142 GLN A O 1
ATOM 1075 N N . LEU A 1 143 ? -11.044 1.226 20.635 1.00 94.25 143 LEU A N 1
ATOM 1076 C CA . LEU A 1 143 ? -10.280 0.870 19.444 1.00 94.25 143 LEU A CA 1
ATOM 1077 C C . LEU A 1 143 ? -9.351 2.036 19.127 1.00 94.25 143 LEU A C 1
ATOM 1079 O O . LEU A 1 143 ? -9.827 3.131 18.825 1.00 94.25 143 LEU A O 1
ATOM 1083 N N . VAL A 1 144 ? -8.046 1.788 19.189 1.00 94.19 144 VAL A N 1
ATOM 1084 C CA . VAL A 1 144 ? -7.018 2.742 18.773 1.00 94.19 144 VAL A CA 1
ATOM 1085 C C . VAL A 1 144 ? -6.409 2.245 17.472 1.00 94.19 144 VAL A C 1
ATOM 1087 O O . VAL A 1 144 ? -5.888 1.131 17.409 1.00 94.19 144 VAL A O 1
ATOM 1090 N N . VAL A 1 145 ? -6.491 3.071 16.436 1.00 94.06 145 VAL A N 1
ATOM 1091 C CA . VAL A 1 145 ? -5.911 2.826 15.117 1.00 94.06 145 VAL A CA 1
ATOM 1092 C C . VAL A 1 145 ? -4.802 3.838 14.902 1.00 94.06 145 VAL A C 1
ATOM 1094 O O . VAL A 1 145 ? -5.049 5.041 14.894 1.00 94.06 145 VAL A O 1
ATOM 1097 N N . THR A 1 146 ? -3.584 3.354 14.716 1.00 94.19 146 THR A N 1
ATOM 1098 C CA . THR A 1 146 ? -2.424 4.186 14.411 1.00 94.19 146 THR A CA 1
ATOM 1099 C C . THR A 1 146 ? -2.149 4.082 12.921 1.00 94.19 146 THR A C 1
ATOM 1101 O O . THR A 1 146 ? -1.933 2.978 12.414 1.00 94.19 146 THR A O 1
ATOM 1104 N N . VAL A 1 147 ? -2.164 5.216 12.224 1.00 93.38 147 VAL A N 1
ATOM 1105 C CA . VAL A 1 147 ? -1.850 5.305 10.796 1.00 93.38 147 VAL A CA 1
ATOM 1106 C C . VAL A 1 147 ? -0.618 6.162 10.557 1.00 93.38 147 VAL A C 1
ATOM 1108 O O . VAL A 1 147 ? -0.438 7.189 11.207 1.00 93.38 147 VAL A O 1
ATOM 1111 N N . GLY A 1 148 ? 0.204 5.760 9.596 1.00 91.50 148 GLY A N 1
ATOM 1112 C CA . GLY A 1 148 ? 1.436 6.455 9.247 1.00 91.50 148 GLY A CA 1
ATOM 1113 C C . GLY A 1 148 ? 1.675 6.481 7.742 1.00 91.50 148 GLY A C 1
ATOM 1114 O O . GLY A 1 148 ? 1.000 5.809 6.952 1.00 91.50 148 GLY A O 1
ATOM 1115 N N . ALA A 1 149 ? 2.669 7.264 7.330 1.00 88.69 149 ALA A N 1
ATOM 1116 C CA . ALA A 1 149 ? 3.184 7.175 5.973 1.00 88.69 149 ALA A CA 1
ATOM 1117 C C . ALA A 1 149 ? 3.794 5.774 5.729 1.00 88.69 149 ALA A C 1
ATOM 1119 O O . ALA A 1 149 ? 4.257 5.132 6.679 1.00 88.69 149 ALA A O 1
ATOM 1120 N N . PRO A 1 150 ? 3.808 5.275 4.481 1.00 82.88 150 PRO A N 1
ATOM 1121 C CA . PRO A 1 150 ? 4.584 4.100 4.113 1.00 82.88 150 PRO A CA 1
ATOM 1122 C C . PRO A 1 150 ? 6.060 4.283 4.477 1.00 82.88 150 PRO A C 1
ATOM 1124 O O . PRO A 1 150 ? 6.646 5.328 4.188 1.00 82.88 150 PRO A O 1
ATOM 1127 N N . ARG A 1 151 ? 6.669 3.257 5.079 1.00 78.56 151 ARG A N 1
ATOM 1128 C CA . ARG A 1 151 ? 8.086 3.255 5.465 1.00 78.56 151 ARG A CA 1
ATOM 1129 C C . ARG A 1 151 ? 8.748 1.983 4.950 1.00 78.56 151 ARG A C 1
ATOM 1131 O O . ARG A 1 151 ? 8.214 0.899 5.159 1.00 78.56 151 ARG A O 1
ATOM 1138 N N . HIS A 1 152 ? 9.912 2.113 4.319 1.00 73.44 152 HIS A N 1
ATOM 1139 C CA . HIS A 1 152 ? 10.761 0.975 3.969 1.00 73.44 152 HIS A CA 1
ATOM 1140 C C . HIS A 1 152 ? 12.240 1.378 4.096 1.00 73.44 152 HIS A C 1
ATOM 1142 O O . HIS A 1 152 ? 12.615 2.453 3.617 1.00 73.44 152 HIS A O 1
ATOM 1148 N N . PRO A 1 153 ? 13.099 0.552 4.722 1.00 66.12 153 PRO A N 1
ATOM 1149 C CA . PRO A 1 153 ? 14.542 0.787 4.747 1.00 66.12 153 PRO A CA 1
ATOM 1150 C C . PRO A 1 153 ? 15.091 0.972 3.325 1.00 66.12 153 PRO A C 1
ATOM 1152 O O . PRO A 1 153 ? 14.716 0.230 2.428 1.00 66.12 153 PRO A O 1
ATOM 1155 N N . HIS A 1 154 ? 15.958 1.954 3.088 1.00 66.00 154 HIS A N 1
ATOM 1156 C CA . HIS A 1 154 ? 16.539 2.232 1.755 1.00 66.00 154 HIS A CA 1
ATOM 1157 C C . HIS A 1 154 ? 15.580 2.814 0.706 1.00 66.00 154 HIS A C 1
ATOM 1159 O O . HIS A 1 154 ? 16.001 3.075 -0.420 1.00 66.00 154 HIS A O 1
ATOM 1165 N N . ALA A 1 155 ? 14.327 3.087 1.072 1.00 72.81 155 ALA A N 1
ATOM 1166 C CA . ALA A 1 155 ? 13.362 3.722 0.194 1.00 72.81 155 ALA A CA 1
ATOM 1167 C C . ALA A 1 155 ? 13.056 5.146 0.678 1.00 72.81 155 ALA A C 1
ATOM 1169 O O . ALA A 1 155 ? 12.789 5.392 1.855 1.00 72.81 155 ALA A O 1
ATOM 1170 N N . ARG A 1 156 ? 13.100 6.104 -0.241 1.00 74.38 156 ARG A N 1
ATOM 1171 C CA . ARG A 1 156 ? 12.784 7.505 -0.007 1.00 74.38 156 ARG A CA 1
ATOM 1172 C C . ARG A 1 156 ? 11.316 7.762 -0.327 1.00 74.38 156 ARG A C 1
ATOM 1174 O O . ARG A 1 156 ? 10.869 7.573 -1.455 1.00 74.38 156 ARG A O 1
ATOM 1181 N N . CYS A 1 157 ? 10.566 8.195 0.678 1.00 74.12 157 CYS A N 1
ATOM 1182 C CA . CYS A 1 157 ? 9.191 8.640 0.501 1.00 74.12 157 CYS A CA 1
ATOM 1183 C C . CYS A 1 157 ? 9.200 10.122 0.103 1.00 74.12 157 CYS A C 1
ATOM 1185 O O . CYS A 1 157 ? 9.674 10.960 0.866 1.00 74.12 157 CYS A O 1
ATOM 1187 N N . GLU A 1 158 ? 8.686 10.447 -1.084 1.00 77.69 158 GLU A N 1
ATOM 1188 C CA . GLU A 1 158 ? 8.631 11.833 -1.598 1.00 77.69 158 GLU A CA 1
ATOM 1189 C C . GLU A 1 158 ? 7.371 12.590 -1.129 1.00 77.69 158 GLU A C 1
ATOM 1191 O O . GLU A 1 158 ? 7.068 13.711 -1.556 1.00 77.69 158 GLU A O 1
ATOM 1196 N N . LEU A 1 159 ? 6.627 11.964 -0.217 1.00 82.44 159 LEU A N 1
ATOM 1197 C CA . LEU A 1 159 ? 5.519 12.542 0.520 1.00 82.44 159 LEU A CA 1
ATOM 1198 C C . LEU A 1 159 ? 6.022 13.634 1.473 1.00 82.44 159 LEU A C 1
ATOM 1200 O O . LEU A 1 159 ? 7.023 13.472 2.163 1.00 82.44 159 LEU A O 1
ATOM 1204 N N . ARG A 1 160 ? 5.275 14.729 1.580 1.00 84.81 160 ARG A N 1
ATOM 1205 C CA . ARG A 1 160 ? 5.447 15.750 2.622 1.00 84.81 160 ARG A CA 1
ATOM 1206 C C . ARG A 1 160 ? 4.464 15.585 3.763 1.00 84.81 160 ARG A C 1
ATOM 1208 O O . ARG A 1 160 ? 4.819 15.829 4.913 1.00 84.81 160 ARG A O 1
ATOM 1215 N N . SER A 1 161 ? 3.226 15.236 3.437 1.00 89.62 161 SER A N 1
ATOM 1216 C CA . SER A 1 161 ? 2.171 15.050 4.423 1.00 89.62 161 SER A CA 1
ATOM 1217 C C . SER A 1 161 ? 0.961 14.330 3.847 1.00 89.62 161 SER A C 1
ATOM 1219 O O . SER A 1 161 ? 0.717 14.396 2.644 1.00 89.62 161 SER A O 1
ATOM 1221 N N . ILE A 1 162 ? 0.160 13.747 4.732 1.00 91.94 162 ILE A N 1
ATOM 1222 C CA . ILE A 1 162 ? -1.209 13.307 4.466 1.00 91.94 162 ILE A CA 1
ATOM 1223 C C . ILE A 1 162 ? -2.139 14.174 5.311 1.00 91.94 162 ILE A C 1
ATOM 1225 O O . ILE A 1 162 ? -1.964 14.258 6.531 1.00 91.94 162 ILE A O 1
ATOM 1229 N N . THR A 1 163 ? -3.092 14.834 4.662 1.00 92.12 163 THR A N 1
ATOM 1230 C CA . THR A 1 163 ? -4.115 15.674 5.301 1.00 92.12 163 THR A CA 1
ATOM 1231 C C . THR A 1 163 ? -5.505 15.088 5.087 1.00 92.12 163 THR A C 1
ATOM 1233 O O . THR A 1 163 ? -5.668 14.096 4.376 1.00 92.12 163 THR A O 1
ATOM 1236 N N . ASP A 1 164 ? -6.513 15.705 5.708 1.00 91.38 164 ASP A N 1
ATOM 1237 C CA . ASP A 1 164 ? -7.929 15.379 5.500 1.00 91.38 164 ASP A CA 1
ATOM 1238 C C . ASP A 1 164 ? -8.233 13.892 5.700 1.00 91.38 164 ASP A C 1
ATOM 1240 O O . ASP A 1 164 ? -8.883 13.243 4.877 1.00 91.38 164 ASP A O 1
ATOM 1244 N N . LEU A 1 165 ? -7.731 13.348 6.811 1.00 93.12 165 LEU A N 1
ATOM 1245 C CA . LEU A 1 165 ? -7.940 11.952 7.155 1.00 93.12 165 LEU A CA 1
ATOM 1246 C C . LEU A 1 165 ? -9.432 11.687 7.366 1.00 93.12 165 LEU A C 1
ATOM 1248 O O . LEU A 1 165 ? -10.082 12.269 8.234 1.00 93.12 165 LEU A O 1
ATOM 1252 N N . ASN A 1 166 ? -9.966 10.755 6.597 1.00 93.25 166 ASN A N 1
ATOM 1253 C CA . ASN A 1 166 ? -11.297 10.208 6.752 1.00 93.25 166 ASN A CA 1
ATOM 1254 C C . ASN A 1 166 ? -11.148 8.751 7.156 1.00 93.25 166 ASN A C 1
ATOM 1256 O O . ASN A 1 166 ? -10.463 7.986 6.474 1.00 93.25 166 ASN A O 1
ATOM 1260 N N . ALA A 1 167 ? -11.794 8.362 8.251 1.00 93.62 167 ALA A N 1
ATOM 1261 C CA . ALA A 1 167 ? -11.832 6.967 8.642 1.00 93.62 167 ALA A CA 1
ATOM 1262 C C . ALA A 1 167 ? -13.259 6.491 8.871 1.00 93.62 167 ALA A C 1
ATOM 1264 O O . ALA A 1 167 ? -14.120 7.208 9.387 1.00 93.62 167 ALA A O 1
ATOM 1265 N N . SER A 1 168 ? -13.490 5.248 8.474 1.00 94.31 168 SER A N 1
ATOM 1266 C CA . SER A 1 168 ? -14.747 4.548 8.662 1.00 94.31 168 SER A CA 1
ATOM 1267 C C . SER A 1 168 ? -14.490 3.179 9.261 1.00 94.31 168 SER A C 1
ATOM 1269 O O . SER A 1 168 ? -13.461 2.553 8.997 1.00 94.31 168 SER A O 1
ATOM 1271 N N . ILE A 1 169 ? -15.432 2.732 10.080 1.00 95.31 169 ILE A N 1
ATOM 1272 C CA . ILE A 1 169 ? -15.423 1.421 10.696 1.00 95.31 169 ILE A CA 1
ATOM 1273 C C . ILE A 1 169 ? -16.771 0.748 10.498 1.00 95.31 169 ILE A C 1
ATOM 1275 O O . ILE A 1 169 ? -17.836 1.336 10.700 1.00 95.31 169 ILE A O 1
ATOM 1279 N N . LYS A 1 170 ? -16.715 -0.520 10.117 1.00 95.62 170 LYS A N 1
ATOM 1280 C CA . LYS A 1 170 ? -17.866 -1.404 10.033 1.00 95.62 170 LYS A CA 1
ATOM 1281 C C . LYS A 1 170 ? -17.735 -2.437 11.135 1.00 95.62 170 LYS A C 1
ATOM 1283 O O . LYS A 1 170 ? -16.710 -3.102 11.268 1.00 95.62 170 LYS A O 1
ATOM 1288 N N . LEU A 1 171 ? -18.784 -2.535 11.938 1.00 95.31 171 LEU A N 1
ATOM 1289 C CA . LEU A 1 171 ? -18.811 -3.388 13.113 1.00 95.31 171 LEU A CA 1
ATOM 1290 C C . LEU A 1 171 ? -19.612 -4.670 12.855 1.00 95.31 171 LEU A C 1
ATOM 1292 O O . LEU A 1 171 ? -20.623 -4.620 12.146 1.00 95.31 171 LEU A O 1
ATOM 1296 N N . PRO A 1 172 ? -19.220 -5.799 13.469 1.00 95.00 172 PRO A N 1
ATOM 1297 C CA . PRO A 1 172 ? -20.059 -6.983 13.528 1.00 95.00 172 PRO A CA 1
ATOM 1298 C C . PRO A 1 172 ? -21.264 -6.746 14.453 1.00 95.00 172 PRO A C 1
ATOM 1300 O O . PRO A 1 172 ? -21.303 -5.800 15.247 1.00 95.00 172 PRO A O 1
ATOM 1303 N N . ALA A 1 173 ? -22.256 -7.634 14.371 1.00 93.38 173 ALA A N 1
ATOM 1304 C CA . ALA A 1 173 ? -23.396 -7.610 15.280 1.00 93.38 173 ALA A CA 1
ATOM 1305 C C . ALA A 1 173 ? -22.940 -7.698 16.750 1.00 93.38 173 ALA A C 1
ATOM 1307 O O . ALA A 1 173 ? -21.944 -8.346 17.069 1.00 93.38 173 ALA A O 1
ATOM 1308 N N . GLY A 1 174 ? -23.675 -7.029 17.640 1.00 91.50 174 GLY A N 1
ATOM 1309 C CA . GLY A 1 174 ? -23.340 -6.963 19.065 1.00 91.50 174 GLY A CA 1
ATOM 1310 C C . GLY A 1 174 ? -22.377 -5.833 19.441 1.00 91.50 174 GLY A C 1
ATOM 1311 O O . GLY A 1 174 ? -22.230 -5.569 20.630 1.00 91.50 174 GLY A O 1
ATOM 1312 N N . LEU A 1 175 ? -21.791 -5.112 18.475 1.00 94.19 175 LEU A N 1
ATOM 1313 C CA . LEU A 1 175 ? -20.977 -3.915 18.717 1.00 94.19 175 LEU A CA 1
ATOM 1314 C C . LEU A 1 175 ? -21.655 -2.640 18.202 1.00 94.19 175 LEU A C 1
ATOM 1316 O O . LEU A 1 175 ? -22.387 -2.666 17.211 1.00 94.19 175 LEU A O 1
ATOM 1320 N N . ALA A 1 176 ? -21.394 -1.509 18.858 1.00 94.19 176 ALA A N 1
ATOM 1321 C CA . ALA A 1 176 ? -21.879 -0.201 18.425 1.00 94.19 176 ALA A CA 1
ATOM 1322 C C . ALA A 1 176 ? -20.883 0.930 18.713 1.00 94.19 176 ALA A C 1
ATOM 1324 O O . ALA A 1 176 ? -20.258 0.968 19.770 1.00 94.19 176 ALA A O 1
ATOM 1325 N N . CYS A 1 177 ? -20.784 1.874 17.779 1.00 92.56 177 CYS A N 1
ATOM 1326 C CA . CYS A 1 177 ? -20.048 3.132 17.905 1.00 92.56 177 CYS A CA 1
ATOM 1327 C C . CYS A 1 177 ? -20.452 4.085 16.763 1.00 92.56 177 CYS A C 1
ATOM 1329 O O . CYS A 1 177 ? -21.238 3.726 15.882 1.00 92.56 177 CYS A O 1
ATOM 1331 N N . GLU A 1 178 ? -19.871 5.283 16.744 1.00 91.19 178 GLU A N 1
ATOM 1332 C CA . GLU A 1 178 ? -19.856 6.150 15.561 1.00 91.19 178 GLU A CA 1
ATOM 1333 C C . GLU A 1 178 ? -19.059 5.479 14.425 1.00 91.19 178 GLU A C 1
ATOM 1335 O O . GLU A 1 178 ? -17.902 5.107 14.620 1.00 91.19 178 GLU A O 1
ATOM 1340 N N . GLN A 1 179 ? -19.677 5.286 13.253 1.00 87.81 179 GLN A N 1
ATOM 1341 C CA . GLN A 1 179 ? -19.095 4.477 12.168 1.00 87.81 179 GLN A 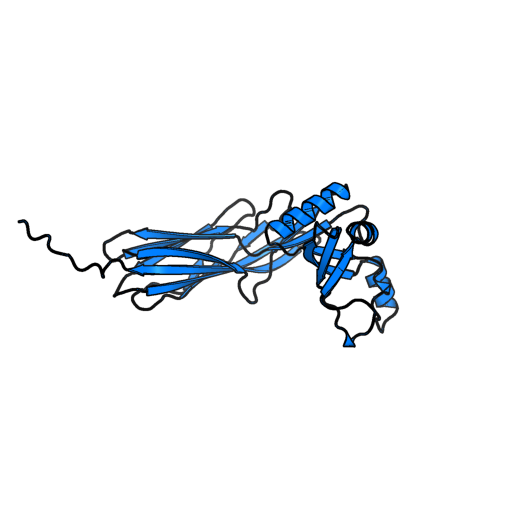CA 1
ATOM 1342 C C . GLN A 1 179 ? -18.194 5.245 11.202 1.00 87.81 179 GLN A C 1
ATOM 1344 O O . GLN A 1 179 ? -17.407 4.629 10.495 1.00 87.81 179 GLN A O 1
ATOM 1349 N N . ALA A 1 180 ? -18.291 6.567 11.130 1.00 87.50 180 ALA A N 1
ATOM 1350 C CA . ALA A 1 180 ? -17.473 7.358 10.221 1.00 87.50 180 ALA A CA 1
ATOM 1351 C C . ALA A 1 180 ? -17.191 8.711 10.842 1.00 87.50 180 ALA A C 1
ATOM 1353 O O . ALA A 1 180 ? -18.076 9.303 11.458 1.00 87.50 180 ALA A O 1
ATOM 1354 N N . ARG A 1 181 ? -15.965 9.194 10.666 1.00 86.81 181 ARG A N 1
ATOM 1355 C CA . ARG A 1 181 ? -15.558 10.495 11.178 1.00 86.81 181 ARG A CA 1
ATOM 1356 C C . ARG A 1 181 ? -14.440 11.074 10.315 1.00 86.81 181 ARG A C 1
ATOM 1358 O O . ARG A 1 181 ? -13.684 10.361 9.654 1.00 86.81 181 ARG A O 1
ATOM 1365 N N . GLN A 1 182 ? -14.387 12.397 10.293 1.00 85.94 182 GLN A N 1
ATOM 1366 C CA . GLN A 1 182 ? -13.299 13.146 9.686 1.00 85.94 182 GLN A CA 1
ATOM 1367 C C . GLN A 1 182 ? -12.356 13.603 10.797 1.00 85.94 182 GLN A C 1
ATOM 1369 O O . GLN A 1 182 ? -12.792 14.101 11.839 1.00 85.94 182 GLN A O 1
ATOM 1374 N N . TRP A 1 183 ? -11.061 13.440 10.570 1.00 83.19 183 TRP A N 1
ATOM 1375 C CA . TRP A 1 183 ? -10.005 13.895 11.455 1.00 83.19 183 TRP A CA 1
ATOM 1376 C C . TRP A 1 183 ? -9.207 14.991 10.765 1.00 83.19 183 TRP A C 1
ATOM 1378 O O . TRP A 1 183 ? -8.677 14.808 9.675 1.00 83.19 183 TRP A O 1
ATOM 1388 N N . ALA A 1 184 ? -9.035 16.116 11.456 1.00 74.06 184 ALA A N 1
ATOM 1389 C CA . ALA A 1 184 ? -8.145 17.198 11.031 1.00 74.06 184 ALA A CA 1
ATOM 1390 C C . ALA A 1 184 ? -6.650 16.860 11.246 1.00 74.06 184 ALA A C 1
ATOM 1392 O O . ALA A 1 184 ? -5.821 17.754 11.397 1.00 74.06 184 ALA A O 1
ATOM 1393 N N . GLY A 1 185 ? -6.317 15.569 11.345 1.00 72.31 185 GLY A N 1
ATOM 1394 C CA . GLY A 1 185 ? -4.971 15.089 11.631 1.00 72.31 185 GLY A CA 1
ATOM 1395 C C . GLY A 1 185 ? -4.032 15.279 10.444 1.00 72.31 185 GLY A C 1
ATOM 1396 O O . GLY A 1 185 ? -4.444 15.197 9.288 1.00 72.31 185 GLY A O 1
ATOM 1397 N N . LEU A 1 186 ? -2.760 15.510 10.757 1.00 85.38 186 LEU A N 1
ATOM 1398 C CA . LEU A 1 186 ? -1.658 15.578 9.805 1.00 85.38 186 LEU A CA 1
ATOM 1399 C C . LEU A 1 186 ? -0.752 14.367 10.036 1.00 85.38 186 LEU A C 1
ATOM 1401 O O . LEU A 1 186 ? -0.235 14.206 11.141 1.00 85.38 186 LEU A O 1
ATOM 1405 N N . VAL A 1 187 ? -0.519 13.558 9.005 1.00 90.75 187 VAL A N 1
ATOM 1406 C CA . VAL A 1 187 ? 0.519 12.513 9.029 1.00 90.75 187 VAL A CA 1
ATOM 1407 C C . VAL A 1 187 ? 1.726 13.035 8.268 1.00 90.75 187 VAL A C 1
ATOM 1409 O O . VAL A 1 187 ? 1.625 13.326 7.078 1.00 90.75 187 VAL A O 1
ATOM 1412 N N . THR A 1 188 ? 2.864 13.187 8.936 1.00 88.69 188 THR A N 1
ATOM 1413 C CA . THR A 1 188 ? 4.140 13.503 8.277 1.00 88.69 188 THR A CA 1
ATOM 1414 C C . THR A 1 188 ? 4.873 12.202 7.917 1.00 88.69 188 THR A C 1
ATOM 1416 O O . THR A 1 188 ? 4.518 11.153 8.444 1.00 88.69 188 THR A O 1
ATOM 1419 N N . PRO A 1 189 ? 5.906 12.220 7.055 1.00 83.81 189 PRO A N 1
ATOM 1420 C CA . PRO A 1 189 ? 6.646 11.010 6.681 1.00 83.81 189 PRO A CA 1
ATOM 1421 C C . PRO A 1 189 ? 7.233 10.252 7.876 1.00 83.81 189 PRO A C 1
ATOM 1423 O O . PRO A 1 189 ? 7.336 9.030 7.849 1.00 83.81 189 PRO A O 1
ATOM 1426 N N . GLU A 1 190 ? 7.582 10.987 8.934 1.00 84.44 190 GLU A N 1
ATOM 1427 C CA . GLU A 1 190 ? 8.170 10.436 10.155 1.00 84.44 190 GLU A CA 1
ATOM 1428 C C . GLU A 1 190 ? 7.168 10.266 11.300 1.00 84.44 190 GLU A C 1
ATOM 1430 O O . GLU A 1 190 ? 7.480 9.609 12.295 1.00 84.44 190 GLU A O 1
ATOM 1435 N N . GLY A 1 191 ? 5.976 10.848 11.181 1.00 87.81 191 GLY A N 1
ATOM 1436 C CA . GLY A 1 191 ? 4.959 10.866 12.225 1.00 87.81 191 GLY A CA 1
ATOM 1437 C C . GLY A 1 191 ? 3.828 9.883 11.961 1.00 87.81 191 GLY A C 1
ATOM 1438 O O . GLY A 1 191 ? 3.558 9.511 10.822 1.00 87.81 191 GLY A O 1
ATOM 1439 N N . ASP A 1 192 ? 3.129 9.532 13.031 1.00 91.75 192 ASP A N 1
ATOM 1440 C CA . ASP A 1 192 ? 1.913 8.732 12.974 1.00 91.75 192 ASP A CA 1
ATOM 1441 C C . ASP A 1 192 ? 0.749 9.536 13.573 1.00 91.75 192 ASP A C 1
ATOM 1443 O O . ASP A 1 192 ? 0.947 10.414 14.418 1.00 91.75 192 ASP A O 1
ATOM 1447 N N . ALA A 1 193 ? -0.473 9.234 13.142 1.00 92.50 193 ALA A N 1
ATOM 1448 C CA . ALA A 1 193 ? -1.700 9.754 13.728 1.00 92.50 193 ALA A CA 1
ATOM 1449 C C . ALA A 1 193 ? -2.470 8.623 14.415 1.00 92.50 193 ALA A C 1
ATOM 1451 O O . ALA A 1 193 ? -2.657 7.549 13.842 1.00 92.50 193 ALA A O 1
ATOM 1452 N N . GLU A 1 194 ? -2.954 8.879 15.630 1.00 93.06 194 GLU A N 1
ATOM 1453 C CA . GLU A 1 194 ? -3.851 7.966 16.336 1.00 93.06 194 GLU A CA 1
ATOM 1454 C C . GLU A 1 194 ? -5.311 8.402 16.168 1.00 93.06 194 GLU A C 1
ATOM 1456 O O . GLU A 1 194 ? -5.687 9.554 16.399 1.00 93.06 194 GLU A O 1
ATOM 1461 N N . LEU A 1 195 ? -6.139 7.446 15.764 1.00 92.69 195 LEU A N 1
ATOM 1462 C CA . LEU A 1 195 ? -7.574 7.570 15.576 1.00 92.69 195 LEU A CA 1
ATOM 1463 C C . LEU A 1 195 ? -8.250 6.649 16.586 1.00 92.69 195 LEU A C 1
ATOM 1465 O O . LEU A 1 195 ? -7.954 5.456 16.643 1.00 92.69 195 LEU A O 1
ATOM 1469 N N . THR A 1 196 ? -9.166 7.197 17.376 1.00 93.50 196 THR A N 1
ATOM 1470 C CA . THR A 1 196 ? -9.730 6.471 18.514 1.00 93.50 196 THR A CA 1
ATOM 1471 C C . THR A 1 196 ? -11.247 6.432 18.456 1.00 93.50 196 THR A C 1
ATOM 1473 O O . THR A 1 196 ? -11.899 7.472 18.325 1.00 93.50 196 THR A O 1
ATOM 1476 N N . TRP A 1 197 ? -11.800 5.233 18.635 1.00 94.56 197 TRP A N 1
ATOM 1477 C CA . TRP A 1 197 ? -13.231 4.985 18.777 1.00 94.56 197 TRP A CA 1
ATOM 1478 C C . TRP A 1 197 ? -13.541 4.353 20.123 1.00 94.56 197 TRP A C 1
ATOM 1480 O O . TRP A 1 197 ? -12.806 3.500 20.618 1.00 94.56 197 TRP A O 1
ATOM 1490 N N . VAL A 1 198 ? -14.681 4.741 20.686 1.00 94.88 198 VAL A N 1
ATOM 1491 C CA . VAL A 1 198 ? -15.283 4.052 21.827 1.00 94.88 198 VAL A CA 1
ATOM 1492 C C . VAL A 1 198 ? -16.309 3.066 21.281 1.00 94.88 198 VAL A C 1
ATOM 1494 O O . VAL A 1 198 ? -17.242 3.467 20.587 1.00 94.88 198 VAL A O 1
ATOM 1497 N N . ILE A 1 199 ? -16.112 1.784 21.574 1.00 94.31 199 ILE A N 1
ATOM 1498 C CA . ILE A 1 199 ? -16.948 0.674 21.123 1.00 94.31 199 ILE A CA 1
ATOM 1499 C C . ILE A 1 199 ? -17.723 0.112 22.313 1.00 94.31 199 ILE A C 1
ATOM 1501 O O . ILE A 1 199 ? -17.143 -0.345 23.300 1.00 94.31 199 ILE A O 1
ATOM 1505 N N . GLU A 1 200 ? -19.044 0.099 22.186 1.00 94.19 200 GLU A N 1
ATOM 1506 C CA . GLU A 1 200 ? -19.961 -0.515 23.140 1.00 94.19 200 GLU A CA 1
ATOM 1507 C C . GLU A 1 200 ? -20.311 -1.944 22.722 1.00 94.19 200 GLU A C 1
ATOM 1509 O O . GLU A 1 200 ? -20.734 -2.196 21.593 1.00 94.19 200 GLU A O 1
ATOM 1514 N N . GLU A 1 201 ? -20.185 -2.875 23.661 1.00 92.06 201 GLU A N 1
ATOM 1515 C CA . GLU A 1 201 ? -20.626 -4.259 23.547 1.00 92.06 201 GLU A CA 1
ATOM 1516 C C . GLU A 1 201 ? -22.082 -4.367 24.028 1.00 92.06 201 GLU A C 1
ATOM 1518 O O . GLU A 1 201 ? -22.382 -4.198 25.209 1.00 92.06 201 GLU A O 1
ATOM 1523 N N . ARG A 1 202 ? -23.003 -4.608 23.092 1.00 91.75 202 ARG A N 1
ATOM 1524 C CA . ARG A 1 202 ? -24.458 -4.681 23.317 1.00 91.75 202 ARG A CA 1
ATOM 1525 C C . ARG A 1 202 ? -25.006 -6.110 23.322 1.00 91.75 202 ARG A C 1
ATOM 1527 O O . ARG A 1 202 ? -26.186 -6.307 23.595 1.00 91.75 202 ARG A O 1
ATOM 1534 N N . GLY A 1 203 ? -24.176 -7.098 23.009 1.00 87.62 203 GLY A N 1
ATOM 1535 C CA . GLY A 1 203 ? -24.536 -8.512 22.991 1.00 87.62 203 GLY A CA 1
ATOM 1536 C C . GLY A 1 203 ? -23.330 -9.391 22.653 1.00 87.62 203 GLY A C 1
ATOM 1537 O O . GLY A 1 203 ? -22.225 -8.863 22.535 1.00 87.62 203 GLY A O 1
ATOM 1538 N N . PRO A 1 204 ? -23.526 -10.711 22.488 1.00 88.56 204 PRO A N 1
ATOM 1539 C CA . PRO A 1 204 ? -22.470 -11.619 22.050 1.00 88.56 204 PRO A CA 1
ATOM 1540 C C . PRO A 1 204 ? -21.863 -11.172 20.717 1.00 88.56 204 PRO A C 1
ATOM 1542 O O . PRO A 1 204 ? -22.580 -10.737 19.814 1.00 88.56 204 PRO A O 1
ATOM 1545 N N . VAL A 1 205 ? -20.542 -11.301 20.601 1.00 91.12 205 VAL A N 1
ATOM 1546 C CA . VAL A 1 205 ? -19.772 -10.872 19.427 1.00 91.12 205 VAL A CA 1
ATOM 1547 C C . VAL A 1 205 ? -18.929 -12.036 18.932 1.00 91.12 205 VAL A C 1
ATOM 1549 O O . VAL A 1 205 ? -18.147 -12.594 19.701 1.00 91.12 205 VAL A O 1
ATOM 1552 N N . ASP A 1 206 ? -19.053 -12.358 17.650 1.00 93.00 206 ASP A N 1
ATOM 1553 C CA . ASP A 1 206 ? -18.122 -13.202 16.899 1.00 93.00 206 ASP A CA 1
ATOM 1554 C C . ASP A 1 206 ? -18.136 -12.699 15.452 1.00 93.00 206 ASP A C 1
ATOM 1556 O O . ASP A 1 206 ? -19.165 -12.759 14.775 1.00 93.00 206 ASP A O 1
ATOM 1560 N N . GLY A 1 207 ? -17.039 -12.092 15.005 1.00 93.62 207 GLY A N 1
ATOM 1561 C CA . GLY A 1 207 ? -16.980 -11.471 13.684 1.00 93.62 207 GLY A CA 1
ATOM 1562 C C . GLY A 1 207 ? -15.772 -10.563 13.498 1.00 93.62 207 GLY A C 1
ATOM 1563 O O . GLY A 1 207 ? -14.811 -10.620 14.263 1.00 93.62 207 GLY A O 1
ATOM 1564 N N . GLU A 1 208 ? -15.829 -9.716 12.473 1.00 95.38 208 GLU A N 1
ATOM 1565 C CA . GLU A 1 208 ? -14.724 -8.838 12.088 1.00 95.38 208 GLU A CA 1
ATOM 1566 C C . GLU A 1 208 ? -15.110 -7.367 12.203 1.00 95.38 208 GLU A C 1
ATOM 1568 O O . GLU A 1 208 ? -16.185 -6.958 11.762 1.00 95.38 208 GLU A O 1
ATOM 1573 N N . ILE A 1 209 ? -14.205 -6.573 12.773 1.00 95.19 209 ILE A N 1
ATOM 1574 C CA . ILE A 1 209 ? -14.227 -5.117 12.652 1.00 95.19 209 ILE A CA 1
ATOM 1575 C C . ILE A 1 209 ? -13.421 -4.764 11.403 1.00 95.19 209 ILE A C 1
ATOM 1577 O O . ILE A 1 209 ? -12.227 -5.062 11.337 1.00 95.19 209 ILE A O 1
ATOM 1581 N N . GLU A 1 210 ? -14.061 -4.128 10.427 1.00 96.25 210 GLU A N 1
ATOM 1582 C CA . GLU A 1 210 ? -13.387 -3.610 9.235 1.00 96.25 210 GLU A CA 1
ATOM 1583 C C . GLU A 1 210 ? -13.128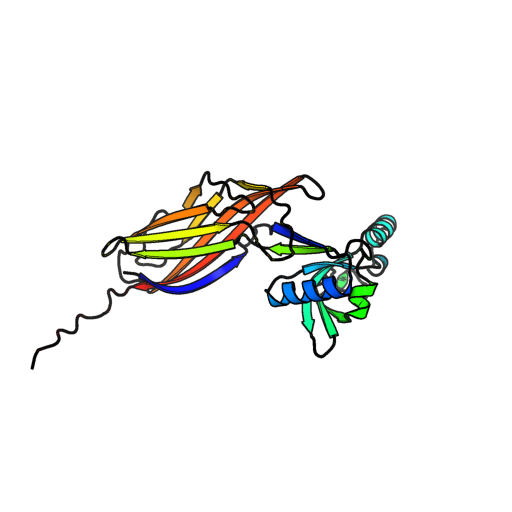 -2.113 9.421 1.00 96.25 210 GLU A C 1
ATOM 1585 O O . GLU A 1 210 ? -14.039 -1.366 9.771 1.00 96.25 210 GLU A O 1
ATOM 1590 N N . ILE A 1 211 ? -11.896 -1.674 9.183 1.00 95.50 211 ILE A N 1
ATOM 1591 C CA . ILE A 1 211 ? -11.462 -0.281 9.305 1.00 95.50 211 ILE A CA 1
ATOM 1592 C C . ILE A 1 211 ? -10.932 0.157 7.947 1.00 95.50 211 ILE A C 1
ATOM 1594 O O . ILE A 1 211 ? -10.138 -0.556 7.335 1.00 95.50 211 ILE A O 1
ATOM 1598 N N . ALA A 1 212 ? -11.328 1.338 7.493 1.00 95.25 212 ALA A N 1
ATOM 1599 C CA . ALA A 1 212 ? -10.765 1.983 6.317 1.00 95.25 212 ALA A CA 1
ATOM 1600 C C . ALA A 1 212 ? -10.363 3.412 6.671 1.00 95.25 212 ALA A C 1
ATOM 1602 O O . ALA A 1 212 ? -11.180 4.162 7.205 1.00 95.25 212 ALA A O 1
ATOM 1603 N N . VAL A 1 213 ? -9.123 3.780 6.356 1.00 94.50 213 VAL A N 1
ATOM 1604 C CA . VAL A 1 213 ? -8.587 5.132 6.538 1.00 94.50 213 VAL A CA 1
ATOM 1605 C C . VAL A 1 213 ? -8.058 5.627 5.200 1.00 94.50 213 VAL A C 1
ATOM 1607 O O . VAL A 1 213 ? -7.311 4.914 4.532 1.00 94.50 213 VAL A O 1
ATOM 1610 N N . ALA A 1 214 ? -8.430 6.843 4.816 1.00 94.00 214 ALA A N 1
ATOM 1611 C CA . ALA A 1 214 ? -7.932 7.516 3.625 1.00 94.00 214 ALA A CA 1
ATOM 1612 C C . ALA A 1 214 ? -7.612 8.981 3.923 1.00 94.00 214 ALA A C 1
ATOM 1614 O O . ALA A 1 214 ? -8.203 9.575 4.820 1.00 94.00 214 ALA A O 1
ATOM 1615 N N . GLY A 1 215 ? -6.719 9.580 3.148 1.00 92.75 215 GLY A N 1
ATOM 1616 C CA . GLY A 1 215 ? -6.421 11.007 3.202 1.00 92.75 215 GLY A CA 1
ATOM 1617 C C . GLY A 1 215 ? -5.840 11.511 1.889 1.00 92.75 215 GLY A C 1
ATOM 1618 O O . GLY A 1 215 ? -5.670 10.749 0.937 1.00 92.75 215 GLY A O 1
ATOM 1619 N N . LEU A 1 216 ? -5.533 12.803 1.841 1.00 91.94 216 LEU A N 1
ATOM 1620 C CA . LEU A 1 216 ? -4.889 13.444 0.699 1.00 91.94 216 LEU A CA 1
ATOM 1621 C C . LEU A 1 216 ? -3.379 13.501 0.924 1.00 91.94 216 LEU A C 1
ATOM 1623 O O . LEU A 1 216 ? -2.891 14.257 1.764 1.00 91.94 216 LEU A O 1
ATOM 1627 N N . GLY A 1 217 ? -2.643 12.681 0.178 1.00 90.19 217 GLY A N 1
ATOM 1628 C CA . GLY A 1 217 ? -1.187 12.689 0.148 1.00 90.19 217 GLY A CA 1
ATOM 1629 C C . GLY A 1 217 ? -0.671 13.833 -0.719 1.00 90.19 217 GLY A C 1
ATOM 1630 O O . GLY A 1 217 ? -1.076 13.977 -1.870 1.00 90.19 217 GLY A O 1
ATOM 1631 N N . LEU A 1 218 ? 0.241 14.633 -0.172 1.00 90.00 218 LEU A N 1
ATOM 1632 C CA . LEU A 1 218 ? 0.886 15.760 -0.845 1.00 90.00 218 LEU A CA 1
ATOM 1633 C C . LEU A 1 218 ? 2.386 15.497 -0.938 1.00 90.00 218 LEU A C 1
ATOM 1635 O O . LEU A 1 218 ? 3.043 15.365 0.095 1.00 90.00 218 LEU A O 1
ATOM 1639 N N . GLY A 1 219 ? 2.947 15.455 -2.144 1.00 86.88 219 GLY A N 1
ATOM 1640 C CA . GLY A 1 219 ? 4.371 15.183 -2.352 1.00 86.88 219 GLY A CA 1
ATOM 1641 C C . GLY A 1 219 ? 4.998 16.021 -3.460 1.00 86.88 219 GLY A C 1
ATOM 1642 O O . GLY A 1 219 ? 4.328 16.839 -4.098 1.00 86.88 219 GLY A O 1
ATOM 1643 N N . TYR A 1 220 ? 6.311 15.872 -3.633 1.00 75.00 220 TYR A N 1
ATOM 1644 C CA . TYR A 1 220 ? 7.088 16.675 -4.579 1.00 75.00 220 TYR A CA 1
ATOM 1645 C C . TYR A 1 220 ? 8.262 15.869 -5.140 1.00 75.00 220 TYR A C 1
ATOM 1647 O O . TYR A 1 220 ? 9.377 16.014 -4.655 1.00 75.00 220 TYR A O 1
ATOM 1655 N N . ASP A 1 221 ? 8.014 15.030 -6.145 1.00 67.00 221 ASP A N 1
ATOM 1656 C CA . ASP A 1 221 ? 9.058 14.488 -7.029 1.00 67.00 221 ASP A CA 1
ATOM 1657 C C . ASP A 1 221 ? 8.409 13.714 -8.191 1.00 67.00 221 ASP A C 1
ATOM 1659 O O . ASP A 1 221 ? 7.505 12.914 -7.939 1.00 67.00 221 ASP A O 1
ATOM 1663 N N . PRO A 1 222 ? 8.804 13.918 -9.464 1.00 57.69 222 PRO A N 1
ATOM 1664 C CA . PRO A 1 222 ? 9.626 15.012 -10.012 1.00 57.69 222 PRO A CA 1
ATOM 1665 C C . PRO A 1 222 ? 8.906 16.371 -10.068 1.00 57.69 222 PRO A C 1
ATOM 1667 O O . PRO A 1 222 ? 9.516 17.394 -10.376 1.00 57.69 222 PRO A O 1
ATOM 1670 N N . TYR A 1 223 ? 7.609 16.395 -9.752 1.00 75.00 223 TYR A N 1
ATOM 1671 C CA . TYR A 1 223 ? 6.749 17.579 -9.709 1.00 75.00 223 TYR A CA 1
ATOM 1672 C C . TYR A 1 223 ? 5.801 17.479 -8.501 1.00 75.00 223 TYR A C 1
ATOM 1674 O O . TYR A 1 223 ? 5.651 16.387 -7.943 1.00 75.00 223 TYR A O 1
ATOM 1682 N N . PRO A 1 224 ? 5.149 18.581 -8.077 1.00 82.62 224 PRO A N 1
ATOM 1683 C CA . PRO A 1 224 ? 4.085 18.500 -7.084 1.00 82.62 224 PRO A CA 1
ATOM 1684 C C . PRO A 1 224 ? 3.010 17.502 -7.511 1.00 82.62 224 PRO A C 1
ATOM 1686 O O . PRO A 1 224 ? 2.540 17.552 -8.649 1.00 82.62 224 PRO A O 1
ATOM 1689 N N . PHE A 1 225 ? 2.579 16.654 -6.584 1.00 83.94 225 PHE A N 1
ATOM 1690 C CA . PHE A 1 225 ? 1.443 15.767 -6.798 1.00 83.94 225 PHE A CA 1
ATOM 1691 C C . PHE A 1 225 ? 0.489 15.785 -5.606 1.00 83.94 225 PHE A C 1
ATOM 1693 O O . PHE A 1 225 ? 0.850 16.140 -4.478 1.00 83.94 225 PHE A O 1
ATOM 1700 N N . THR A 1 226 ? -0.753 15.399 -5.880 1.00 88.06 226 THR A N 1
ATOM 1701 C CA . THR A 1 226 ? -1.792 15.172 -4.880 1.00 88.06 226 THR A CA 1
ATOM 1702 C C . THR A 1 226 ? -2.550 13.918 -5.265 1.00 88.06 226 THR A C 1
ATOM 1704 O O . THR A 1 226 ? -2.966 13.797 -6.415 1.00 88.06 226 THR A O 1
ATOM 1707 N N . ASP A 1 227 ? -2.715 13.004 -4.316 1.00 88.50 227 ASP A N 1
ATOM 1708 C CA . ASP A 1 227 ? -3.442 11.756 -4.537 1.00 88.50 227 ASP A CA 1
ATOM 1709 C C . ASP A 1 227 ? -4.217 11.341 -3.280 1.00 88.50 227 ASP A C 1
ATOM 1711 O O . ASP A 1 227 ? -3.865 11.728 -2.162 1.00 88.50 227 ASP A O 1
ATOM 1715 N N . VAL A 1 228 ? -5.278 10.557 -3.459 1.00 90.69 228 VAL A N 1
ATOM 1716 C CA . VAL A 1 228 ? -5.993 9.917 -2.352 1.00 90.69 228 VAL A CA 1
ATOM 1717 C C . VAL A 1 228 ? -5.222 8.671 -1.968 1.00 90.69 228 VAL A C 1
ATOM 1719 O O . VAL A 1 228 ? -5.057 7.777 -2.783 1.00 90.69 228 VAL A O 1
ATOM 1722 N N . VAL A 1 229 ? -4.781 8.579 -0.723 1.00 90.94 229 VAL A N 1
ATOM 1723 C CA . VAL A 1 229 ? -3.977 7.456 -0.234 1.00 90.94 229 VAL A CA 1
ATOM 1724 C C . VAL A 1 229 ? -4.675 6.842 0.958 1.00 90.94 229 VAL A C 1
ATOM 1726 O O . VAL A 1 229 ? -5.273 7.555 1.764 1.00 90.94 229 VAL A O 1
ATOM 1729 N N . GLY A 1 230 ? -4.653 5.518 1.065 1.00 92.25 230 GLY A N 1
ATOM 1730 C CA . GLY A 1 230 ? -5.433 4.854 2.095 1.00 92.25 230 GLY A CA 1
ATOM 1731 C C . GLY A 1 230 ? -5.000 3.434 2.394 1.00 92.25 230 GLY A C 1
ATOM 1732 O O . GLY A 1 230 ? -4.223 2.812 1.668 1.00 92.25 230 GLY A O 1
ATOM 1733 N N . SER A 1 231 ? -5.516 2.933 3.505 1.00 93.19 231 SER A N 1
ATOM 1734 C CA . SER A 1 231 ? -5.254 1.596 4.013 1.00 93.19 231 SER A CA 1
ATOM 1735 C C . SER A 1 231 ? -6.512 1.040 4.673 1.00 93.19 231 SER A C 1
ATOM 1737 O O . SER A 1 231 ? -7.368 1.785 5.161 1.00 93.19 231 SER A O 1
ATOM 1739 N N . ARG A 1 232 ? -6.635 -0.285 4.674 1.00 94.56 232 ARG A N 1
ATOM 1740 C CA . ARG A 1 232 ? -7.722 -1.024 5.318 1.00 94.56 232 ARG A CA 1
ATOM 1741 C C . ARG A 1 232 ? -7.178 -2.074 6.275 1.00 94.56 232 ARG A C 1
ATOM 1743 O O . ARG A 1 232 ? -6.121 -2.650 6.028 1.00 94.56 232 ARG A O 1
ATOM 1750 N N . ALA A 1 233 ? -7.903 -2.312 7.360 1.00 94.06 233 ALA A N 1
ATOM 1751 C CA . ALA A 1 233 ? -7.611 -3.354 8.330 1.00 94.06 233 ALA A CA 1
ATOM 1752 C C . ALA A 1 233 ? -8.862 -4.181 8.604 1.00 94.06 233 ALA A C 1
ATOM 1754 O O . ALA A 1 233 ? -9.981 -3.666 8.567 1.00 94.06 233 ALA A O 1
ATOM 1755 N N . ARG A 1 234 ? -8.662 -5.459 8.917 1.00 94.88 234 ARG A N 1
ATOM 1756 C CA . ARG A 1 234 ? -9.700 -6.338 9.456 1.00 94.88 234 ARG A CA 1
ATOM 1757 C C . ARG A 1 234 ? -9.199 -6.956 10.747 1.00 94.88 234 ARG A C 1
ATOM 1759 O O . ARG A 1 234 ? -8.097 -7.502 10.776 1.00 94.88 234 ARG A O 1
ATOM 1766 N N . ILE A 1 235 ? -10.006 -6.851 11.796 1.00 94.50 235 ILE A N 1
ATOM 1767 C CA . ILE A 1 235 ? -9.694 -7.362 13.132 1.00 94.50 235 ILE A CA 1
ATOM 1768 C C . ILE A 1 235 ? -10.735 -8.411 13.491 1.00 94.50 235 ILE A C 1
ATOM 1770 O O . ILE A 1 235 ? -11.908 -8.080 13.680 1.00 94.50 235 ILE A O 1
ATOM 1774 N N . ALA A 1 236 ? -10.309 -9.661 13.632 1.00 93.31 236 ALA A N 1
ATOM 1775 C CA . ALA A 1 236 ? -11.178 -10.723 14.118 1.00 93.31 236 ALA A CA 1
ATOM 1776 C C . ALA A 1 236 ? -11.361 -10.582 15.637 1.00 93.31 236 ALA A C 1
ATOM 1778 O O . ALA A 1 236 ? -10.387 -10.634 16.397 1.00 93.31 236 ALA A O 1
ATOM 1779 N N . VAL A 1 237 ? -12.609 -10.425 16.081 1.00 92.44 237 VAL A N 1
ATOM 1780 C CA . VAL A 1 237 ? -12.970 -10.207 17.486 1.00 92.44 237 VAL A CA 1
ATOM 1781 C C . VAL A 1 237 ? -13.988 -11.228 17.976 1.00 92.44 237 VAL A C 1
ATOM 1783 O O . VAL A 1 237 ? -14.887 -11.647 17.247 1.00 92.44 237 VAL A O 1
ATOM 1786 N N . ARG A 1 238 ? -13.869 -11.603 19.252 1.00 90.88 238 ARG A N 1
ATOM 1787 C CA . ARG A 1 238 ? -14.877 -12.411 19.944 1.00 90.88 238 ARG A CA 1
ATOM 1788 C C . ARG A 1 238 ? -15.099 -11.926 21.372 1.00 90.88 238 ARG A C 1
ATOM 1790 O O . ARG A 1 238 ? -14.143 -11.597 22.074 1.00 90.88 238 ARG A O 1
ATOM 1797 N N . SER A 1 239 ? -16.352 -11.926 21.809 1.00 83.56 239 SER A N 1
ATOM 1798 C CA . SER A 1 239 ? -16.717 -11.664 23.199 1.00 83.56 239 SER A CA 1
ATOM 1799 C C . SER A 1 239 ? -16.378 -12.843 24.116 1.00 83.56 239 SER A C 1
ATOM 1801 O O . SER A 1 239 ? -16.569 -14.008 23.765 1.00 83.56 239 SER A O 1
ATOM 1803 N N . VAL A 1 240 ? -15.913 -12.531 25.327 1.00 68.44 240 VAL A N 1
ATOM 1804 C CA . VAL A 1 240 ? -15.712 -13.500 26.420 1.00 68.44 240 VAL A CA 1
ATOM 1805 C C . VAL A 1 240 ? -16.971 -13.671 27.286 1.00 68.44 240 VAL A C 1
ATOM 1807 O O . VAL A 1 240 ? -16.986 -14.521 28.173 1.00 68.44 240 VAL A O 1
ATOM 1810 N N . LEU A 1 241 ? -18.049 -12.914 27.037 1.00 61.81 241 LEU A N 1
ATOM 1811 C CA . LEU A 1 241 ? -19.272 -12.966 27.856 1.00 61.81 241 LEU A CA 1
ATOM 1812 C C . LEU A 1 241 ? -20.006 -14.325 27.807 1.00 61.81 241 LEU A C 1
ATOM 1814 O O . LEU A 1 241 ? -20.898 -14.548 28.618 1.00 61.81 241 LEU A O 1
ATOM 1818 N N . ASP A 1 242 ? -19.579 -15.254 26.944 1.00 47.38 242 ASP A N 1
ATOM 1819 C CA . ASP A 1 242 ? -20.124 -16.613 26.811 1.00 47.38 242 ASP A CA 1
ATOM 1820 C C . ASP A 1 242 ? -19.343 -17.712 27.561 1.00 47.38 242 ASP A C 1
ATOM 1822 O O . ASP A 1 242 ? -19.562 -18.901 27.317 1.00 47.38 242 ASP A O 1
ATOM 1826 N N . ALA A 1 243 ? -18.439 -17.389 28.491 1.00 39.84 243 ALA A N 1
ATOM 1827 C CA . ALA A 1 243 ? -18.017 -18.411 29.449 1.00 39.84 243 ALA A CA 1
ATOM 1828 C C . ALA A 1 243 ? -19.143 -18.587 30.485 1.00 39.84 243 ALA A C 1
ATOM 1830 O O . ALA A 1 243 ? -19.316 -17.692 31.317 1.00 39.84 243 ALA A O 1
ATOM 1831 N N . PRO A 1 244 ? -19.910 -19.703 30.498 1.00 37.53 244 PRO A N 1
ATOM 1832 C CA . PRO A 1 244 ? -20.770 -19.971 31.637 1.00 37.53 244 PRO A CA 1
ATOM 1833 C C . PRO A 1 244 ? -19.872 -19.961 32.869 1.00 37.53 244 PRO A C 1
ATOM 1835 O O . PRO A 1 244 ? -18.833 -20.632 32.891 1.00 37.53 244 PRO A O 1
ATOM 1838 N N . VAL A 1 245 ? -20.256 -19.184 33.880 1.00 39.88 245 VAL A N 1
ATOM 1839 C CA . VAL A 1 245 ? -19.687 -19.300 35.217 1.00 39.88 245 VAL A CA 1
ATOM 1840 C C . VAL A 1 245 ? -19.939 -20.744 35.633 1.00 39.88 245 VAL A C 1
ATOM 1842 O O . VAL A 1 245 ? -21.024 -21.095 36.086 1.00 39.88 245 VAL A O 1
ATOM 1845 N N . ARG A 1 246 ? -18.963 -21.629 35.407 1.00 35.06 246 ARG A N 1
ATOM 1846 C CA . ARG A 1 246 ? -18.934 -22.914 36.090 1.00 35.06 246 ARG A CA 1
ATOM 1847 C C . ARG A 1 246 ? -18.726 -22.541 37.543 1.00 35.06 246 ARG A C 1
ATOM 1849 O O . ARG A 1 246 ? -17.594 -22.291 37.954 1.00 35.06 246 ARG A O 1
ATOM 1856 N N . GLU A 1 247 ? -19.823 -22.452 38.290 1.00 34.75 247 GLU A N 1
ATOM 1857 C CA . GLU A 1 247 ? -19.788 -22.588 39.736 1.00 34.75 247 GLU A CA 1
ATOM 1858 C C . GLU A 1 247 ? -18.915 -23.809 40.017 1.00 34.75 247 GLU A C 1
ATOM 1860 O O . GLU A 1 247 ? -19.285 -24.951 39.738 1.00 34.75 247 GLU A O 1
ATOM 1865 N N . ARG A 1 248 ? -17.692 -23.567 40.492 1.00 30.00 248 ARG A N 1
ATOM 1866 C CA . ARG A 1 248 ? -16.935 -24.613 41.158 1.00 30.00 248 ARG A CA 1
ATOM 1867 C C . ARG A 1 248 ? -17.726 -24.902 42.422 1.00 30.00 248 ARG A C 1
ATOM 1869 O O . ARG A 1 248 ? -17.574 -24.195 43.414 1.00 30.00 248 ARG A O 1
ATOM 1876 N N . GLN A 1 249 ? -18.598 -25.905 42.364 1.00 31.00 249 GLN A N 1
ATOM 1877 C CA . GLN A 1 249 ? -19.041 -26.571 43.574 1.00 31.00 249 GLN A CA 1
ATOM 1878 C C . GLN A 1 249 ? -17.780 -27.064 44.277 1.00 31.00 249 GLN A C 1
ATOM 1880 O O . GLN A 1 249 ? -17.038 -27.894 43.753 1.00 31.00 249 GLN A O 1
ATOM 1885 N N . LEU A 1 250 ? -17.515 -26.457 45.430 1.00 34.69 250 LEU A N 1
ATOM 1886 C CA . LEU A 1 250 ? -16.637 -27.016 46.437 1.00 34.69 250 LEU A CA 1
ATOM 1887 C C . LEU A 1 250 ? -17.197 -28.391 46.809 1.00 34.69 250 LEU A C 1
ATOM 1889 O O . LEU A 1 250 ? -18.321 -28.484 47.306 1.00 34.69 250 LEU A O 1
ATOM 1893 N N . VAL A 1 251 ? -16.401 -29.425 46.560 1.00 38.41 251 VAL A N 1
ATOM 1894 C CA . VAL A 1 251 ? -16.396 -30.657 47.349 1.00 38.41 251 VAL A CA 1
ATOM 1895 C C . VAL A 1 251 ? -14.976 -30.838 47.848 1.00 38.41 251 VAL A C 1
ATOM 1897 O O . VAL A 1 251 ? -14.055 -30.725 47.006 1.00 38.41 251 VAL A O 1
#

Sequence (251 aa):
MLNVRDISTGALDGAGLLPIGSYDPFQPRFIANLKEHLAAGYSVVVRLHPGVAYPMPDNDLVHKVDREGHVVAVVGYDDDHDTFLIGDPWRAEWGGDRHGLTTLTAQDMALLLCNSTACYAAMPAPMTMSARIEAVGPTTNQLVVTVGAPRHPHARCELRSITDLNASIKLPAGLACEQARQWAGLVTPEGDAELTWVIEERGPVDGEIEIAVAGLGLGYDPYPFTDVVGSRARIAVRSVLDAPVRERQLV

Organism: NCBI:txid2910976

Foldseek 3Di:
DKDWDDKDKDFDPPFFFFWWKFWDLPLVVLLVVCQVCLVVQWKKKFFFDQLLQQDDPDVVVNVVCRLVGAIWIFNHADPVQQKTWIAHCDDPVSPGDDHGIDIDHSVNVCVTGNPNRISMIITGHFWDKDWDWADPDPFKIKIKMKTAHDDDPSIHGQWAKWAFKKKAKDFDPQKDWPGIDTDRDIHGNPRIDIDMIMMGGRDWDFAKIKMKMWTWTWGPPPHTDITIGIMMMIITMGDPPPPPPPPPPDD

pLDDT: mean 83.05, std 13.02, range [30.0, 96.25]